Protein AF-A0A811U551-F1 (afdb_monomer_lite)

InterPro domains:
  IPR028426 Huntingtin family [PTHR10170] (1-343)

pLDDT: mean 78.74, std 21.01, range [24.38, 98.38]

Organism: Ceratitis capitata (NCBI:txid7213)

Sequence (348 aa):
MTFLLLINKVYDENMVDEQEQFQIRSTCLEAILELLITYKTFPIVGNKLSHFHHTTRWTRINCDSISLKKLHKVQLLVSEANIFYHPNLERELRAETGAHFNYAAFACRLRDTVIGTNQFRVNQYDLNFMWQQMEQYSTNSNNSANEAELASGGSGEGRATERRGTDASMVGGGGASRYSEDIATKNYRYFTAQSGVDFKSSTQLIFDVLMQIIEHNHILVLPNLVKFTEICESRDQIKWIKEKALKLQETIPMDDTISHQHLIYLLCKTQAMLIPTLGELQQLCQLIGNYLKSSHIFIRNATLSGLLCLLECCSKTNTTIGRLSDELALLRELIVGYINRHGIIDVR

Foldseek 3Di:
DVLVCLLPDDDDCVPAPPVRNLVSNLVSLVVLLVLLQLLQFPDARNDLVTFGFAAALDDADDCPDPVSVVVQVVLVVPDQDRPRWDQRCVQPVDPDPPPPPDPPVSVQSSPRTNGGHSDDDQNRYFLVLLLVLLVVVVVVVVVVVVVVVVVVDDDDDDDDDDDPDDDDDDDDDDDPDPPPPDPSSVSSVVSSVVNPDPSPVSLVVSLVVLVVCCVPDVLSRLVSVSSSLVSDSHLVSLVVLLVSLVVCVVVDDPVPLSSLLSSLLSNLSSCLNVPHDPVSLVVNLVVLLVQCPDPDVSSVVSSVSSLVSQLSSLVPGPDDPPDRDPSNVSSCCSVVVSCVVPPPPPPD

Radius of gyration: 23.35 Å; chains: 1; bounding box: 54×72×67 Å

Secondary structure (DSSP, 8-state):
-HHHHHHH----TTTS-HHHHHHHHHHHHHHHHHHHHHTTEESSTT-TTSEEE---SSPP----SHHHHHHHHHHTT-SS--SSS---TTT-S---TT-TT-HHHHHHHTT--SSEESS--TT-S-HHHHHHHHHHHHHHHHHHHHHHHHHH---------------------S--------HHHHHHHHHHHHT---HHHHHHHHHHHHHHHTTT-HHHHHHHHHHHHHH---HHHHHHHHHHHHHHHHHS-TT-HHHHHHHHHHHHHHHHHH---HHHHHHHHHHHHHHTT-S-HHHHHHHHHHHHHHHHHHHHH---TTS--HHHHHHHHHHHHHHHHHS-----

Structure (mmCIF, N/CA/C/O backbone):
data_AF-A0A811U551-F1
#
_entry.id   AF-A0A811U551-F1
#
loop_
_atom_site.group_PDB
_atom_site.id
_atom_site.type_symbol
_atom_site.label_atom_id
_atom_site.label_alt_id
_atom_site.label_comp_id
_atom_site.label_asym_id
_atom_site.label_entity_id
_atom_site.label_seq_id
_atom_site.pdbx_PDB_ins_code
_atom_site.Cartn_x
_atom_site.Cartn_y
_atom_site.Cartn_z
_atom_site.occupancy
_atom_site.B_iso_or_equiv
_atom_site.auth_seq_id
_atom_site.auth_comp_id
_atom_site.auth_asym_id
_atom_site.auth_atom_id
_atom_site.pdbx_PDB_model_num
ATOM 1 N N . MET A 1 1 ? -23.200 2.679 5.776 1.00 84.81 1 MET A N 1
ATOM 2 C CA . MET A 1 1 ? -24.065 3.163 6.879 1.00 84.81 1 MET A CA 1
ATOM 3 C C . MET A 1 1 ? -24.238 2.146 7.999 1.00 84.81 1 MET A C 1
ATOM 5 O O . MET A 1 1 ? -23.815 2.454 9.101 1.00 84.81 1 MET A O 1
ATOM 9 N N . THR A 1 2 ? -24.770 0.941 7.760 1.00 89.81 2 THR A N 1
ATOM 10 C CA . THR A 1 2 ? -25.004 -0.062 8.827 1.00 89.81 2 THR A CA 1
ATOM 11 C C . THR A 1 2 ? -23.768 -0.353 9.684 1.00 89.81 2 THR A C 1
ATOM 13 O O . THR A 1 2 ? -23.837 -0.268 10.904 1.00 89.81 2 THR A O 1
ATOM 16 N N . PHE A 1 3 ? -22.611 -0.600 9.060 1.00 91.56 3 PHE A N 1
ATOM 17 C CA . PHE A 1 3 ? -21.361 -0.831 9.795 1.00 91.56 3 PHE A CA 1
ATOM 18 C C . PHE A 1 3 ? -20.881 0.394 10.589 1.00 91.56 3 PHE A C 1
ATOM 20 O O . PHE A 1 3 ? -20.368 0.241 11.691 1.00 91.56 3 PHE A O 1
ATOM 27 N N . LEU A 1 4 ? -21.101 1.612 10.081 1.00 89.19 4 LEU A N 1
ATOM 28 C CA . LEU A 1 4 ? -20.738 2.845 10.792 1.00 89.19 4 LEU A CA 1
ATOM 29 C C . LEU A 1 4 ? -21.575 3.037 12.059 1.00 89.19 4 LEU A C 1
ATOM 31 O O . LEU A 1 4 ? -21.056 3.484 13.077 1.00 89.19 4 LEU A O 1
ATOM 35 N N . LEU A 1 5 ? -22.856 2.662 12.016 1.00 88.62 5 LEU A N 1
ATOM 36 C CA . LEU A 1 5 ? -23.717 2.682 13.198 1.00 88.62 5 LEU A CA 1
ATOM 37 C C . LEU A 1 5 ? -23.238 1.685 14.256 1.00 88.62 5 LEU A C 1
ATOM 39 O O . LEU A 1 5 ? -23.240 2.017 15.433 1.00 88.62 5 LEU A O 1
ATOM 43 N N . LEU A 1 6 ? -22.796 0.492 13.848 1.00 88.19 6 LEU A N 1
ATOM 44 C CA . LEU A 1 6 ? -22.278 -0.523 14.773 1.00 88.19 6 LEU A CA 1
ATOM 45 C C . LEU A 1 6 ? -20.952 -0.113 15.422 1.00 88.19 6 LEU A C 1
ATOM 47 O O . LEU A 1 6 ? -20.742 -0.397 16.599 1.00 88.19 6 LEU A O 1
ATOM 51 N N . ILE A 1 7 ? -20.080 0.579 14.685 1.00 87.75 7 ILE A N 1
ATOM 52 C CA . ILE A 1 7 ? -18.813 1.097 15.223 1.00 87.75 7 ILE A CA 1
ATOM 53 C C . ILE A 1 7 ? -19.068 2.174 16.284 1.00 87.75 7 ILE A C 1
ATOM 55 O O . ILE A 1 7 ? -18.439 2.153 17.342 1.00 87.75 7 ILE A O 1
ATOM 59 N N . ASN A 1 8 ? -20.013 3.077 16.004 1.00 84.88 8 ASN A N 1
ATOM 60 C CA . ASN A 1 8 ? -20.350 4.214 16.863 1.00 84.88 8 ASN A CA 1
ATOM 61 C C . ASN A 1 8 ? -21.393 3.894 17.943 1.00 84.88 8 ASN A C 1
ATOM 63 O O . ASN A 1 8 ? -21.758 4.773 18.724 1.00 84.88 8 ASN A O 1
ATOM 67 N N . LYS A 1 9 ? -21.907 2.661 17.990 1.00 84.94 9 LYS A N 1
ATOM 68 C CA . LYS A 1 9 ? -22.887 2.264 18.996 1.00 84.94 9 LYS A CA 1
ATOM 69 C C . LYS A 1 9 ? -22.234 2.283 20.378 1.00 84.94 9 LYS A C 1
ATOM 71 O O . LYS A 1 9 ? -21.177 1.690 20.586 1.00 84.94 9 LYS A O 1
ATOM 76 N N . VAL A 1 10 ? -22.901 2.940 21.323 1.00 80.12 10 VAL A N 1
ATOM 77 C CA . VAL A 1 10 ? -22.613 2.790 22.750 1.00 80.12 10 VAL A CA 1
ATOM 78 C C . VAL A 1 10 ? -23.264 1.483 23.192 1.00 80.12 10 VAL A C 1
ATOM 80 O O . VAL A 1 10 ? -24.484 1.329 23.090 1.00 80.12 10 VAL A O 1
ATOM 83 N N . TYR A 1 11 ? -22.443 0.511 23.576 1.00 79.50 11 TYR A N 1
ATOM 84 C CA . TYR A 1 11 ? -22.908 -0.784 24.058 1.00 79.50 11 TYR A CA 1
ATOM 85 C C . TYR A 1 11 ? -23.183 -0.699 25.561 1.00 79.50 11 TYR A C 1
ATOM 87 O O . TYR A 1 11 ? -22.470 -0.006 26.281 1.00 79.50 11 TYR A O 1
ATOM 95 N N . ASP A 1 12 ? -24.236 -1.378 26.018 1.00 77.75 12 ASP A N 1
ATOM 96 C CA . ASP A 1 12 ? -24.487 -1.560 27.448 1.00 77.75 12 ASP A CA 1
ATOM 97 C C . ASP A 1 12 ? -23.450 -2.552 27.987 1.00 77.75 12 ASP A C 1
ATOM 99 O O . ASP A 1 12 ? -23.370 -3.683 27.498 1.00 77.75 12 ASP A O 1
ATOM 103 N N . GLU A 1 13 ? -22.657 -2.125 28.971 1.00 72.06 13 GLU A N 1
ATOM 104 C CA . GLU A 1 13 ? -21.592 -2.925 29.592 1.00 72.06 13 GLU A CA 1
ATOM 105 C C . GLU A 1 13 ? -22.125 -4.228 30.208 1.00 72.06 13 GLU A C 1
ATOM 107 O O . GLU A 1 13 ? -21.393 -5.208 30.316 1.00 72.06 13 GLU A O 1
ATOM 112 N N . ASN A 1 14 ? -23.417 -4.282 30.553 1.00 72.19 14 ASN A N 1
ATOM 113 C CA . ASN A 1 14 ? -24.052 -5.493 31.077 1.00 72.19 14 ASN A CA 1
ATOM 114 C C . ASN A 1 14 ? -24.427 -6.508 29.984 1.00 72.19 14 ASN A C 1
ATOM 116 O O . ASN A 1 14 ? -24.815 -7.632 30.304 1.00 72.19 14 ASN A O 1
ATOM 120 N N . MET A 1 15 ? -24.370 -6.115 28.708 1.00 72.00 15 MET A N 1
ATOM 121 C CA . MET A 1 15 ? -24.757 -6.952 27.568 1.00 72.00 15 MET A CA 1
ATOM 122 C C . MET A 1 15 ? -23.585 -7.369 26.680 1.00 72.00 15 MET A C 1
ATOM 124 O O . MET A 1 15 ? -23.690 -8.411 26.041 1.00 72.00 15 MET A O 1
ATOM 128 N N . VAL A 1 16 ? -22.527 -6.557 26.587 1.00 79.31 16 VAL A N 1
ATOM 129 C CA . VAL A 1 16 ? -21.387 -6.793 25.686 1.00 79.31 16 VAL A CA 1
ATOM 130 C C . VAL A 1 16 ? -20.101 -6.358 26.380 1.00 79.31 16 VAL A C 1
ATOM 132 O O . VAL A 1 16 ? -19.952 -5.182 26.729 1.00 79.31 16 VAL A O 1
ATOM 135 N N . ASP A 1 17 ? -19.162 -7.287 26.543 1.00 86.50 17 ASP A N 1
ATOM 136 C CA . ASP A 1 17 ? -17.871 -7.000 27.168 1.00 86.50 17 ASP A CA 1
ATOM 137 C C . ASP A 1 17 ? -16.936 -6.189 26.242 1.00 86.50 17 ASP A C 1
ATOM 139 O O . ASP A 1 17 ? -17.186 -6.006 25.046 1.00 86.50 17 ASP A O 1
ATOM 143 N N . GLU A 1 18 ? -15.840 -5.652 26.787 1.00 84.31 18 GLU A N 1
ATOM 144 C CA . GLU A 1 18 ? -14.896 -4.838 26.002 1.00 84.31 18 GLU A CA 1
ATOM 145 C C . GLU A 1 18 ? -14.254 -5.620 24.842 1.00 84.31 18 GLU A C 1
ATOM 147 O O . GLU A 1 18 ? -13.952 -5.049 23.788 1.00 84.31 18 GLU A O 1
ATOM 152 N N . GLN A 1 19 ? -14.074 -6.933 25.006 1.00 88.38 19 GLN A N 1
ATOM 153 C CA . GLN A 1 19 ? -13.459 -7.800 24.006 1.00 88.38 19 GLN A CA 1
ATOM 154 C C . GLN A 1 19 ? -14.394 -8.030 22.812 1.00 88.38 19 GLN A C 1
ATOM 156 O O . GLN A 1 19 ? -13.965 -7.953 21.658 1.00 88.38 19 GLN A O 1
ATOM 161 N N . GLU A 1 20 ? -15.676 -8.268 23.062 1.00 88.81 20 GLU A N 1
ATOM 162 C CA . GLU A 1 20 ? -16.722 -8.353 22.053 1.00 88.81 20 GLU A CA 1
ATOM 163 C C . GLU A 1 20 ? -16.895 -7.009 21.346 1.00 88.81 20 GLU A C 1
ATOM 165 O O . GLU A 1 20 ? -16.957 -6.972 20.116 1.00 88.81 20 GLU A O 1
ATOM 170 N N . GLN A 1 21 ? -16.873 -5.887 22.075 1.00 88.19 21 GLN A N 1
ATOM 171 C CA . GLN A 1 21 ? -16.898 -4.556 21.456 1.00 88.19 21 GLN A CA 1
ATOM 172 C C . GLN A 1 21 ? -15.710 -4.346 20.507 1.00 88.19 21 GLN A C 1
ATOM 174 O O . GLN A 1 21 ? -15.884 -3.828 19.397 1.00 88.19 21 GLN A O 1
ATOM 179 N N . PHE A 1 22 ? -14.506 -4.769 20.907 1.00 89.75 22 PHE A N 1
ATOM 180 C CA . PHE A 1 22 ? -13.324 -4.728 20.048 1.00 89.75 22 PHE A CA 1
ATOM 181 C C . PHE A 1 22 ? -13.508 -5.587 18.790 1.00 89.75 22 PHE A C 1
ATOM 183 O O . PHE A 1 22 ? -13.250 -5.114 17.681 1.00 89.75 22 PHE A O 1
ATOM 190 N N . GLN A 1 23 ? -14.001 -6.820 18.934 1.00 91.25 23 GLN A N 1
ATOM 191 C CA . GLN A 1 23 ? -14.241 -7.721 17.803 1.00 91.25 23 GLN A CA 1
ATOM 192 C C . GLN A 1 23 ? -15.293 -7.168 16.840 1.00 91.25 23 GLN A C 1
ATOM 194 O O . GLN A 1 23 ? -15.054 -7.143 15.633 1.00 91.25 23 GLN A O 1
ATOM 199 N N . ILE A 1 24 ? -16.410 -6.645 17.355 1.00 91.31 24 ILE A N 1
ATOM 200 C CA . ILE A 1 24 ? -17.460 -6.031 16.535 1.00 91.31 24 ILE A CA 1
ATOM 201 C C . ILE A 1 24 ? -16.884 -4.867 15.728 1.00 91.31 24 ILE A C 1
ATOM 203 O O . ILE A 1 24 ? -17.090 -4.798 14.513 1.00 91.31 24 ILE A O 1
ATOM 207 N N . ARG A 1 25 ? -16.129 -3.967 16.373 1.00 91.94 25 ARG A N 1
ATOM 208 C CA . ARG A 1 25 ? -15.489 -2.835 15.687 1.00 91.94 25 ARG A CA 1
ATOM 209 C C . ARG A 1 25 ? -14.476 -3.304 14.644 1.00 91.94 25 ARG A C 1
ATOM 211 O O . ARG A 1 25 ? -14.467 -2.757 13.543 1.00 91.94 25 ARG A O 1
ATOM 218 N N . SER A 1 26 ? -13.683 -4.328 14.953 1.00 92.69 26 SER A N 1
ATOM 219 C CA . SER A 1 26 ? -12.694 -4.915 14.040 1.00 92.69 26 SER A CA 1
ATOM 220 C C . SER A 1 26 ? -13.345 -5.479 12.783 1.00 92.69 26 SER A C 1
ATOM 222 O O . SER A 1 26 ? -13.016 -5.059 11.672 1.00 92.69 26 SER A O 1
ATOM 224 N N . THR A 1 27 ? -14.358 -6.332 12.945 1.00 94.25 27 THR A N 1
ATOM 225 C CA . THR A 1 27 ? -15.100 -6.911 11.820 1.00 94.25 27 THR A CA 1
ATOM 226 C C . THR A 1 27 ? -15.828 -5.842 11.006 1.00 94.25 27 THR A C 1
ATOM 228 O O . THR A 1 27 ? -15.847 -5.914 9.779 1.00 94.25 27 THR A O 1
ATOM 231 N N . CYS A 1 28 ? -16.407 -4.826 11.654 1.00 94.75 28 CYS A N 1
ATOM 232 C CA . CYS A 1 28 ? -17.086 -3.741 10.945 1.00 94.75 28 CYS A CA 1
ATOM 233 C C . CYS A 1 28 ? -16.115 -2.894 10.118 1.00 94.75 28 CYS A C 1
ATOM 235 O O . CYS A 1 28 ? -16.425 -2.574 8.971 1.00 94.75 28 CYS A O 1
ATOM 237 N N . LEU A 1 29 ? -14.954 -2.531 10.672 1.00 94.12 29 LEU A N 1
ATOM 238 C CA . LEU A 1 29 ? -13.941 -1.772 9.940 1.00 94.12 29 LEU A CA 1
ATOM 239 C C . LEU A 1 29 ? -13.396 -2.575 8.763 1.00 94.12 29 LEU A C 1
ATOM 241 O O . LEU A 1 29 ? -13.341 -2.051 7.653 1.00 94.12 29 LEU A O 1
ATOM 245 N N . GLU A 1 30 ? -13.085 -3.854 8.972 1.00 93.62 30 GLU A N 1
ATOM 246 C CA . GLU A 1 30 ? -12.640 -4.719 7.885 1.00 93.62 30 GLU A CA 1
ATOM 247 C C . GLU A 1 30 ? -13.701 -4.817 6.780 1.00 93.62 30 GLU A C 1
ATOM 249 O O . GLU A 1 30 ? -13.386 -4.607 5.611 1.00 93.62 30 GLU A O 1
ATOM 254 N N . ALA A 1 31 ? -14.972 -5.034 7.132 1.00 94.75 31 ALA A N 1
ATOM 255 C CA . ALA A 1 31 ? -16.061 -5.116 6.160 1.00 94.75 31 ALA A CA 1
ATOM 256 C C . ALA A 1 31 ? -16.265 -3.810 5.372 1.00 94.75 31 ALA A C 1
ATOM 258 O O . ALA A 1 31 ? -16.545 -3.847 4.173 1.00 94.75 31 ALA A O 1
ATOM 259 N N . ILE A 1 32 ? -16.115 -2.652 6.023 1.00 94.56 32 ILE A N 1
ATOM 260 C CA . ILE A 1 32 ? -16.163 -1.344 5.358 1.00 94.56 32 ILE A CA 1
ATOM 261 C C . ILE A 1 32 ? -15.017 -1.208 4.354 1.00 94.56 32 ILE A C 1
ATOM 263 O O . ILE A 1 32 ? -15.248 -0.778 3.222 1.00 94.56 32 ILE A O 1
ATOM 267 N N . LEU A 1 33 ? -13.793 -1.559 4.755 1.00 94.06 33 LEU A N 1
ATOM 268 C CA . LEU A 1 33 ? -12.628 -1.449 3.882 1.00 94.06 33 LEU A CA 1
ATOM 269 C C . LEU A 1 33 ? -12.729 -2.413 2.701 1.00 94.06 33 LEU A C 1
ATOM 271 O O . LEU A 1 33 ? -12.482 -1.998 1.573 1.00 94.06 33 LEU A O 1
ATOM 275 N N . GLU A 1 34 ? -13.160 -3.654 2.922 1.00 92.06 34 GLU A N 1
ATOM 276 C CA . GLU A 1 34 ? -13.409 -4.615 1.842 1.00 92.06 34 GLU A CA 1
ATOM 277 C C . GLU A 1 34 ? -14.481 -4.106 0.870 1.00 92.06 34 GLU A C 1
ATOM 279 O O . GLU A 1 34 ? -14.309 -4.196 -0.347 1.00 92.06 34 GLU A O 1
ATOM 284 N N . LEU A 1 35 ? -15.555 -3.487 1.375 1.00 92.38 35 LEU A N 1
ATOM 285 C CA . LEU A 1 35 ? -16.571 -2.867 0.525 1.00 92.38 35 LEU A CA 1
ATOM 286 C C . LEU A 1 35 ? -15.979 -1.740 -0.334 1.00 92.38 35 LEU A C 1
ATOM 288 O O . LEU A 1 35 ? -16.226 -1.706 -1.538 1.00 92.38 35 LEU A O 1
ATOM 292 N N . LEU A 1 36 ? -15.162 -0.853 0.241 1.00 92.56 36 LEU A N 1
ATOM 293 C CA . LEU A 1 36 ? -14.481 0.192 -0.531 1.00 92.56 36 LEU A CA 1
ATOM 294 C C . LEU A 1 36 ? -13.505 -0.390 -1.557 1.00 92.56 36 LEU A C 1
ATOM 296 O O . LEU A 1 36 ? -13.434 0.095 -2.681 1.00 92.56 36 LEU A O 1
ATOM 300 N N . ILE A 1 37 ? -12.774 -1.442 -1.204 1.00 92.06 37 ILE A N 1
ATOM 301 C CA . ILE A 1 37 ? -11.838 -2.120 -2.103 1.00 92.06 37 ILE A CA 1
ATOM 302 C C . ILE A 1 37 ? -12.571 -2.768 -3.280 1.00 92.06 37 ILE A C 1
ATOM 304 O O . ILE A 1 37 ? -12.042 -2.770 -4.392 1.00 92.06 37 ILE A O 1
ATOM 308 N N . THR A 1 38 ? -13.809 -3.242 -3.099 1.00 90.06 38 THR A N 1
ATOM 309 C CA . THR A 1 38 ? -14.608 -3.772 -4.219 1.00 90.06 38 THR A CA 1
ATOM 310 C C . THR A 1 38 ? -14.898 -2.727 -5.302 1.00 90.06 38 THR A C 1
ATOM 312 O O . THR A 1 38 ? -15.141 -3.095 -6.449 1.00 90.06 38 THR A O 1
ATOM 315 N N . TYR A 1 39 ? -14.762 -1.429 -5.000 1.00 89.00 39 TYR A N 1
ATOM 316 C CA . TYR A 1 39 ? -14.776 -0.370 -6.014 1.00 89.00 39 TYR A CA 1
ATOM 317 C C . TYR A 1 39 ? -13.665 -0.536 -7.066 1.00 89.00 39 TYR A C 1
ATOM 319 O O . TYR A 1 39 ? -13.785 -0.096 -8.207 1.00 89.00 39 TYR A O 1
ATOM 327 N N . LYS A 1 40 ? -12.562 -1.185 -6.686 1.00 88.12 40 LYS A N 1
ATOM 328 C CA . LYS A 1 40 ? -11.395 -1.415 -7.536 1.00 88.12 40 LYS A CA 1
ATOM 329 C C . LYS A 1 40 ? -11.502 -2.695 -8.385 1.00 88.12 40 LYS A C 1
ATOM 331 O O . LYS A 1 40 ? -10.518 -3.072 -9.022 1.00 88.12 40 LYS A O 1
ATOM 336 N N . THR A 1 41 ? -12.652 -3.376 -8.417 1.00 87.81 41 THR A N 1
ATOM 337 C CA . THR A 1 41 ? -12.866 -4.527 -9.314 1.00 87.81 41 THR A CA 1
ATOM 338 C C . THR A 1 41 ? -13.218 -4.096 -10.736 1.00 87.81 41 THR A C 1
ATOM 340 O O . THR A 1 41 ? -13.933 -3.120 -10.952 1.00 87.81 41 THR A O 1
ATOM 343 N N . PHE A 1 42 ? -12.766 -4.876 -11.712 1.00 76.88 42 PHE A N 1
ATOM 344 C CA . PHE A 1 42 ? -12.921 -4.638 -13.140 1.00 76.88 42 PHE A CA 1
ATOM 345 C C . PHE A 1 42 ? -13.386 -5.912 -13.874 1.00 76.88 42 PHE A C 1
ATOM 347 O O . PHE A 1 42 ? -12.935 -7.013 -13.539 1.00 76.88 42 PHE A O 1
ATOM 354 N N . PRO A 1 43 ? -14.221 -5.803 -14.928 1.00 76.62 43 PRO A N 1
ATOM 355 C CA . PRO A 1 43 ? -14.796 -4.572 -15.493 1.00 76.62 43 PRO A CA 1
ATOM 356 C C . PRO A 1 43 ? -16.071 -4.106 -14.783 1.00 76.62 43 PRO A C 1
ATOM 358 O O . PRO A 1 43 ? -16.485 -2.967 -14.959 1.00 76.62 43 PRO A O 1
ATOM 361 N N . ILE A 1 44 ? -16.705 -4.973 -13.991 1.00 83.69 44 ILE A N 1
ATOM 362 C CA . ILE A 1 44 ? -17.940 -4.649 -13.280 1.00 83.69 44 ILE A CA 1
ATOM 363 C C . ILE A 1 44 ? -17.580 -4.387 -11.820 1.00 83.69 44 ILE A C 1
ATOM 365 O O . ILE A 1 44 ? -17.139 -5.287 -11.103 1.00 83.69 44 ILE A O 1
ATOM 369 N N . VAL A 1 45 ? -17.764 -3.144 -11.387 1.00 85.19 45 VAL A N 1
ATOM 370 C CA . VAL A 1 45 ? -17.503 -2.724 -10.008 1.00 85.19 45 VAL A CA 1
ATOM 371 C C . VAL A 1 45 ? -18.393 -3.507 -9.033 1.00 85.19 45 VAL A C 1
ATOM 373 O O . VAL A 1 45 ? -19.593 -3.649 -9.259 1.00 85.19 45 VAL A O 1
ATOM 376 N N . GLY A 1 46 ? -17.807 -4.044 -7.960 1.00 82.69 46 GLY A N 1
ATOM 377 C CA . GLY A 1 46 ? -18.513 -4.816 -6.934 1.00 82.69 46 GLY A CA 1
ATOM 378 C C . GLY A 1 46 ? -18.820 -6.276 -7.294 1.00 82.69 46 GLY A C 1
ATOM 379 O O . GLY A 1 46 ? -19.346 -7.012 -6.458 1.00 82.69 46 GLY A O 1
ATOM 380 N N . ASN A 1 47 ? -18.499 -6.736 -8.508 1.00 84.56 47 ASN A N 1
ATOM 381 C CA . ASN A 1 47 ? -18.771 -8.115 -8.909 1.00 84.56 47 ASN A CA 1
ATOM 382 C C . ASN A 1 47 ? -17.685 -9.072 -8.389 1.00 84.56 47 ASN A C 1
ATOM 384 O O . ASN A 1 47 ? -16.507 -8.920 -8.694 1.00 84.56 47 ASN A O 1
ATOM 388 N N . LYS A 1 48 ? -18.081 -10.127 -7.667 1.00 77.06 48 LYS A N 1
ATOM 389 C CA . LYS A 1 48 ? -17.156 -11.157 -7.152 1.00 77.06 48 LYS A CA 1
ATOM 390 C C . LYS A 1 48 ? -16.478 -11.989 -8.244 1.00 77.06 48 LYS A C 1
ATOM 392 O O . LYS A 1 48 ? -15.462 -12.618 -7.979 1.00 77.06 48 LYS A O 1
ATOM 397 N N . LEU A 1 49 ? -17.059 -12.032 -9.443 1.00 80.12 49 LEU A N 1
ATOM 398 C CA . LEU A 1 49 ? -16.470 -12.703 -10.606 1.00 80.12 49 LEU A CA 1
ATOM 399 C C . LEU A 1 49 ? -15.473 -11.806 -11.355 1.00 80.12 49 LEU A C 1
ATOM 401 O O . LEU A 1 49 ? -14.804 -12.273 -12.273 1.00 80.12 49 LEU A O 1
ATOM 405 N N . SER A 1 50 ? -15.399 -10.522 -10.996 1.00 82.00 50 SER A N 1
ATOM 406 C CA . SER A 1 50 ? -14.442 -9.570 -11.548 1.00 82.00 50 SER A CA 1
ATOM 407 C C . SER A 1 50 ? -13.101 -9.644 -10.815 1.00 82.00 50 SER A C 1
ATOM 409 O O . SER A 1 50 ? -13.025 -10.041 -9.654 1.00 82.00 50 SER A O 1
ATOM 411 N N . HIS A 1 51 ? -12.029 -9.251 -11.502 1.00 82.88 51 HIS A N 1
ATOM 412 C CA . HIS A 1 51 ? -10.691 -9.181 -10.914 1.00 82.88 51 HIS A CA 1
ATOM 413 C C . HIS A 1 51 ? -10.443 -7.790 -10.335 1.00 82.88 51 HIS A C 1
ATOM 415 O O . HIS A 1 51 ? -10.984 -6.803 -10.830 1.00 82.88 51 HIS A O 1
ATOM 421 N N . PHE A 1 52 ? -9.592 -7.678 -9.320 1.00 85.94 52 PHE A N 1
ATOM 422 C CA . PHE A 1 52 ? -9.089 -6.381 -8.876 1.00 85.94 52 PHE A CA 1
ATOM 423 C C . PHE A 1 52 ? -8.152 -5.804 -9.927 1.00 85.94 52 PHE A C 1
ATOM 425 O O . PHE A 1 52 ? -7.238 -6.492 -10.382 1.00 85.94 52 PHE A O 1
ATOM 432 N N . HIS A 1 53 ? -8.365 -4.542 -10.287 1.00 85.50 53 HIS A N 1
ATOM 433 C CA . HIS A 1 53 ? -7.467 -3.818 -11.174 1.00 85.50 53 HIS A CA 1
ATOM 434 C C . HIS A 1 53 ? -6.061 -3.773 -10.568 1.00 85.50 53 HIS A C 1
ATOM 436 O O . HIS A 1 53 ? -5.903 -3.542 -9.368 1.00 85.50 53 HIS A O 1
ATOM 442 N N . HIS A 1 54 ? -5.043 -4.009 -11.385 1.00 84.25 54 HIS A N 1
ATOM 443 C CA . HIS A 1 54 ? -3.646 -3.999 -10.972 1.00 84.25 54 HIS A CA 1
ATOM 444 C C . HIS A 1 54 ? -2.824 -3.248 -12.016 1.00 84.25 54 HIS A C 1
ATOM 446 O O . HIS A 1 54 ? -3.015 -3.462 -13.212 1.00 84.25 54 HIS A O 1
ATOM 452 N N . THR A 1 55 ? -1.899 -2.399 -11.567 1.00 81.88 55 THR A N 1
ATOM 453 C CA . THR A 1 55 ? -0.872 -1.821 -12.440 1.00 81.88 55 THR A CA 1
ATOM 454 C C . THR A 1 55 ? 0.499 -2.306 -12.005 1.00 81.88 55 THR A C 1
ATOM 456 O O . THR A 1 55 ? 0.868 -2.231 -10.834 1.00 81.88 55 THR A O 1
ATOM 459 N N . THR A 1 56 ? 1.244 -2.833 -12.970 1.00 79.38 56 THR A N 1
ATOM 460 C CA . THR A 1 56 ? 2.576 -3.395 -12.753 1.00 79.38 56 THR A CA 1
ATOM 461 C C . THR A 1 56 ? 3.631 -2.292 -12.693 1.00 79.38 56 THR A C 1
ATOM 463 O O . THR A 1 56 ? 3.565 -1.330 -13.459 1.00 79.38 56 THR A O 1
ATOM 466 N N . ARG A 1 57 ? 4.645 -2.434 -11.825 1.00 79.50 57 ARG A N 1
ATOM 467 C CA . ARG A 1 57 ? 5.814 -1.529 -11.817 1.00 79.50 57 ARG A CA 1
ATOM 468 C C . ARG A 1 57 ? 6.761 -1.795 -12.982 1.00 79.50 57 ARG A C 1
ATOM 470 O O . ARG A 1 57 ? 7.620 -0.965 -13.280 1.00 79.50 57 ARG A O 1
ATOM 477 N N . TRP A 1 58 ? 6.628 -2.954 -13.627 1.00 74.81 58 TRP A N 1
ATOM 478 C CA . TRP A 1 58 ? 7.461 -3.347 -14.753 1.00 74.81 58 TRP A CA 1
ATOM 479 C C . TRP A 1 58 ? 7.122 -2.518 -15.986 1.00 74.81 58 TRP A C 1
ATOM 481 O O . TRP A 1 58 ? 5.968 -2.412 -16.401 1.00 74.81 58 TRP A O 1
ATOM 491 N N . THR A 1 59 ? 8.151 -1.972 -16.625 1.00 72.31 59 THR A N 1
ATOM 492 C CA . THR A 1 59 ? 7.986 -1.323 -17.919 1.00 72.31 59 THR A CA 1
ATOM 493 C C . THR A 1 59 ? 7.725 -2.379 -18.985 1.00 72.31 59 THR A C 1
ATOM 495 O O . THR A 1 59 ? 8.452 -3.365 -19.124 1.00 72.31 59 THR A O 1
ATOM 498 N N . ARG A 1 60 ? 6.652 -2.185 -19.755 1.00 69.69 60 ARG A N 1
ATOM 499 C CA . ARG A 1 60 ? 6.300 -3.098 -20.840 1.00 69.69 60 ARG A CA 1
ATOM 500 C C . ARG A 1 60 ? 7.418 -3.120 -21.883 1.00 69.69 60 ARG A C 1
ATOM 502 O O . ARG A 1 60 ? 7.847 -2.075 -22.368 1.00 69.69 60 ARG A O 1
ATOM 509 N N . ILE A 1 61 ? 7.854 -4.320 -22.264 1.00 75.00 61 ILE A N 1
ATOM 510 C CA . ILE A 1 61 ? 8.830 -4.495 -23.342 1.00 75.00 61 ILE A CA 1
ATOM 511 C C . ILE A 1 61 ? 8.140 -4.170 -24.672 1.00 75.00 61 ILE A C 1
ATOM 513 O O . ILE A 1 61 ? 7.292 -4.931 -25.150 1.00 75.00 61 ILE A O 1
ATOM 517 N N . ASN A 1 62 ? 8.510 -3.045 -25.283 1.00 74.88 62 ASN A N 1
ATOM 518 C CA . ASN A 1 62 ? 7.997 -2.668 -26.595 1.00 74.88 62 ASN A CA 1
ATOM 519 C C . ASN A 1 62 ? 8.608 -3.565 -27.679 1.00 74.88 62 ASN A C 1
ATOM 521 O O . ASN A 1 62 ? 9.826 -3.658 -27.842 1.00 74.88 62 ASN A O 1
ATOM 525 N N . CYS A 1 63 ? 7.750 -4.247 -28.440 1.00 77.88 63 CYS A N 1
ATOM 526 C CA . CYS A 1 63 ? 8.153 -5.132 -29.534 1.00 77.88 63 CYS A CA 1
ATOM 527 C C . CYS A 1 63 ? 8.444 -4.340 -30.817 1.00 77.88 63 CYS A C 1
ATOM 529 O O . CYS A 1 63 ? 7.862 -4.613 -31.868 1.00 77.88 63 CYS A O 1
ATOM 531 N N . ASP A 1 64 ? 9.325 -3.346 -30.741 1.00 84.50 64 ASP A N 1
ATOM 532 C CA . ASP A 1 64 ? 9.562 -2.425 -31.858 1.00 84.50 64 ASP A CA 1
ATOM 533 C C . ASP A 1 64 ? 10.458 -3.056 -32.934 1.00 84.50 64 ASP A C 1
ATOM 535 O O . ASP A 1 64 ? 10.266 -2.833 -34.133 1.00 84.50 64 ASP A O 1
ATOM 539 N N . SER A 1 65 ? 11.381 -3.934 -32.529 1.00 90.19 65 SER A N 1
ATOM 540 C CA . SER A 1 65 ? 12.295 -4.624 -33.442 1.00 90.19 65 SER A CA 1
ATOM 541 C C . SER A 1 65 ? 11.696 -5.904 -34.036 1.00 90.19 65 SER A C 1
ATOM 543 O O . SER A 1 65 ? 10.909 -6.616 -33.409 1.00 90.19 65 SER A O 1
ATOM 545 N N . ILE A 1 66 ? 12.116 -6.251 -35.258 1.00 87.88 66 ILE A N 1
ATOM 546 C CA . ILE A 1 66 ? 11.691 -7.486 -35.942 1.00 87.88 66 ILE A CA 1
ATOM 547 C C . ILE A 1 66 ? 12.060 -8.726 -35.112 1.00 87.88 66 ILE A C 1
ATOM 549 O O . ILE A 1 66 ? 11.271 -9.667 -35.028 1.00 87.88 66 ILE A O 1
ATOM 553 N N . SER A 1 67 ? 13.232 -8.721 -34.475 1.00 89.44 67 SER A N 1
ATOM 554 C CA . SER A 1 67 ? 13.689 -9.814 -33.612 1.00 89.44 67 SER A CA 1
ATOM 555 C C . SER A 1 67 ? 12.789 -9.986 -32.388 1.00 89.44 67 SER A C 1
ATOM 557 O O . SER A 1 67 ? 12.394 -11.111 -32.091 1.00 89.44 67 SER A O 1
ATOM 559 N N . LEU A 1 68 ? 12.381 -8.889 -31.735 1.00 86.38 68 LEU A N 1
ATOM 560 C CA . LEU A 1 68 ? 11.442 -8.942 -30.610 1.00 86.38 68 LEU A CA 1
ATOM 561 C C . LEU A 1 68 ? 10.052 -9.402 -31.051 1.00 86.38 68 LEU A C 1
ATOM 563 O O . LEU A 1 68 ? 9.445 -10.214 -30.366 1.00 86.38 68 LEU A O 1
ATOM 567 N N . LYS A 1 69 ? 9.573 -8.982 -32.229 1.00 87.56 69 LYS A N 1
ATOM 568 C CA . LYS A 1 69 ? 8.305 -9.482 -32.794 1.00 87.56 69 LYS A CA 1
ATOM 569 C C . LYS A 1 69 ? 8.347 -10.987 -33.073 1.00 87.56 69 LYS A C 1
ATOM 571 O O . LYS A 1 69 ? 7.357 -11.679 -32.853 1.00 87.56 69 LYS A O 1
ATOM 576 N N . LYS A 1 70 ? 9.478 -11.513 -33.559 1.00 88.69 70 LYS A N 1
ATOM 577 C CA . LYS A 1 70 ? 9.670 -12.962 -33.746 1.00 88.69 70 LYS A CA 1
ATOM 578 C C . LYS A 1 70 ? 9.705 -13.693 -32.405 1.00 88.69 70 LYS A C 1
ATOM 580 O O . LYS A 1 70 ? 9.022 -14.700 -32.264 1.00 88.69 70 LYS A O 1
ATOM 585 N N . LEU A 1 71 ? 10.440 -13.165 -31.425 1.00 85.81 71 LEU A N 1
ATOM 586 C CA . LEU A 1 71 ? 10.497 -13.728 -30.076 1.00 85.81 71 LEU A CA 1
ATOM 587 C C . LEU A 1 71 ? 9.117 -13.736 -29.411 1.00 85.81 71 LEU A C 1
ATOM 589 O O . LEU A 1 71 ? 8.733 -14.743 -28.832 1.00 85.81 71 LEU A O 1
ATOM 593 N N . HIS A 1 72 ? 8.348 -12.657 -29.555 1.00 85.50 72 HIS A N 1
ATOM 594 C CA . HIS A 1 72 ? 6.973 -12.558 -29.068 1.00 85.50 72 HIS A CA 1
ATOM 595 C C . HIS A 1 72 ? 6.084 -13.650 -29.665 1.00 85.50 72 HIS A C 1
ATOM 597 O O . HIS A 1 72 ? 5.430 -14.371 -28.919 1.00 85.50 72 HIS A O 1
ATOM 603 N N . LYS A 1 73 ? 6.141 -13.863 -30.987 1.00 85.00 73 LYS A N 1
ATOM 604 C CA . LYS A 1 73 ? 5.420 -14.967 -31.644 1.00 85.00 73 LYS A CA 1
ATOM 605 C C . LYS A 1 73 ? 5.827 -16.341 -31.118 1.00 85.00 73 LYS A C 1
ATOM 607 O O . LYS A 1 73 ? 4.959 -17.182 -30.936 1.00 85.00 73 LYS A O 1
ATOM 612 N N . VAL A 1 74 ? 7.118 -16.569 -30.876 1.00 83.62 74 VAL A N 1
ATOM 613 C CA . VAL A 1 74 ? 7.606 -17.833 -30.302 1.00 83.62 74 VAL A CA 1
ATOM 614 C C . VAL A 1 74 ? 7.112 -18.002 -28.865 1.00 83.62 74 VAL A C 1
ATOM 616 O O . VAL A 1 74 ? 6.630 -19.069 -28.512 1.00 83.62 74 VAL A O 1
ATOM 619 N N . GLN A 1 75 ? 7.160 -16.952 -28.046 1.00 77.88 75 GLN A N 1
ATOM 620 C CA . GLN A 1 75 ? 6.693 -17.012 -26.661 1.00 77.88 75 GLN A CA 1
ATOM 621 C C . GLN A 1 75 ? 5.177 -17.135 -26.523 1.00 77.88 75 GLN A C 1
ATOM 623 O O . GLN A 1 75 ? 4.711 -17.653 -25.517 1.00 77.88 75 GLN A O 1
ATOM 628 N N . LEU A 1 76 ? 4.391 -16.713 -27.515 1.00 77.69 76 LEU A N 1
ATOM 629 C CA . LEU A 1 76 ? 2.957 -17.016 -27.555 1.00 77.69 76 LEU A CA 1
ATOM 630 C C . LEU A 1 76 ? 2.674 -18.521 -27.698 1.00 77.69 76 LEU A C 1
ATOM 632 O O . LEU A 1 76 ? 1.579 -18.960 -27.364 1.00 77.69 76 LEU A O 1
ATOM 636 N N . LEU A 1 77 ? 3.644 -19.306 -28.179 1.00 79.56 77 LEU A N 1
ATOM 637 C CA . LEU A 1 77 ? 3.544 -20.766 -28.266 1.00 79.56 77 LEU A CA 1
ATOM 638 C C . LEU A 1 77 ? 3.981 -21.467 -26.968 1.00 79.56 77 LEU A C 1
ATOM 640 O O . LEU A 1 77 ? 3.779 -22.671 -26.841 1.00 79.56 77 LEU A O 1
ATOM 644 N N . VAL A 1 78 ? 4.580 -20.739 -26.016 1.00 67.69 78 VAL A N 1
ATOM 645 C CA . VAL A 1 78 ? 5.058 -21.269 -24.731 1.00 67.69 78 VAL A CA 1
ATOM 646 C C . VAL A 1 78 ? 4.111 -20.804 -23.626 1.00 67.69 78 VAL A C 1
ATOM 648 O O . VAL A 1 78 ? 4.018 -19.616 -23.333 1.00 67.69 78 VAL A O 1
ATOM 651 N N . SER A 1 79 ? 3.398 -21.742 -23.006 1.00 54.41 79 SER A N 1
ATOM 652 C CA . SER A 1 79 ? 2.276 -21.462 -22.098 1.00 54.41 79 SER A CA 1
ATOM 653 C C . SER A 1 79 ? 2.662 -20.929 -20.713 1.00 54.41 79 SER A C 1
ATOM 655 O O . SER A 1 79 ? 1.813 -20.342 -20.051 1.00 54.41 79 SER A O 1
ATOM 657 N N . GLU A 1 80 ? 3.904 -21.116 -20.261 1.00 55.19 80 GLU A N 1
ATOM 658 C CA . GLU A 1 80 ? 4.246 -20.966 -18.833 1.00 55.19 80 GLU A CA 1
ATOM 659 C C . GLU A 1 80 ? 5.201 -19.804 -18.508 1.00 55.19 80 GLU A C 1
ATOM 661 O O . GLU A 1 80 ? 5.268 -19.372 -17.363 1.00 55.19 80 GLU A O 1
ATOM 666 N N . ALA A 1 81 ? 5.928 -19.257 -19.489 1.00 55.66 81 ALA A N 1
ATOM 667 C CA . ALA A 1 81 ? 6.967 -18.251 -19.240 1.00 55.66 81 ALA A CA 1
ATOM 668 C C . ALA A 1 81 ? 7.034 -17.208 -20.364 1.00 55.66 81 ALA A C 1
ATOM 670 O O . ALA A 1 81 ? 7.980 -17.161 -21.154 1.00 55.66 81 ALA A O 1
ATOM 671 N N . ASN A 1 82 ? 6.003 -16.370 -20.459 1.00 63.62 82 ASN A N 1
ATOM 672 C CA . ASN A 1 82 ? 5.971 -15.294 -21.442 1.00 63.62 82 ASN A CA 1
ATOM 673 C C . ASN A 1 82 ? 6.561 -14.002 -20.854 1.00 63.62 82 ASN A C 1
ATOM 675 O O . ASN A 1 82 ? 5.959 -13.402 -19.969 1.00 63.62 82 ASN A O 1
ATOM 679 N N . ILE A 1 83 ? 7.710 -13.552 -21.372 1.00 64.75 83 ILE A N 1
ATOM 680 C CA . ILE A 1 83 ? 8.409 -12.342 -20.902 1.00 64.75 83 ILE A CA 1
ATOM 681 C C . ILE A 1 83 ? 7.643 -11.054 -21.228 1.00 64.75 83 ILE A C 1
ATOM 683 O O . ILE A 1 83 ? 7.832 -10.027 -20.583 1.00 64.75 83 ILE A O 1
ATOM 687 N N . PHE A 1 84 ? 6.760 -11.104 -22.232 1.00 66.38 84 PHE A N 1
ATOM 688 C CA . PHE A 1 84 ? 5.948 -9.967 -22.674 1.00 66.38 84 PHE A CA 1
ATOM 689 C C . PHE A 1 84 ? 4.605 -9.868 -21.949 1.00 66.38 84 PHE A C 1
ATOM 691 O O . PHE A 1 84 ? 4.005 -8.793 -21.924 1.00 66.38 84 PHE A O 1
ATOM 698 N N . TYR A 1 85 ? 4.137 -10.978 -21.381 1.00 62.88 85 TYR A N 1
ATOM 699 C CA . TYR A 1 85 ? 2.894 -11.076 -20.620 1.00 62.88 85 TYR A CA 1
ATOM 700 C C . TYR A 1 85 ? 3.142 -11.730 -19.268 1.00 62.88 85 TYR A C 1
ATOM 702 O O . TYR A 1 85 ? 2.341 -12.559 -18.839 1.00 62.88 85 TYR A O 1
ATOM 710 N N . HIS A 1 86 ? 4.269 -11.399 -18.632 1.00 56.59 86 HIS A N 1
ATOM 711 C CA . HIS A 1 86 ? 4.615 -11.986 -17.348 1.00 56.59 86 HIS A CA 1
ATOM 712 C C . HIS A 1 86 ? 3.411 -11.885 -16.403 1.00 56.59 86 H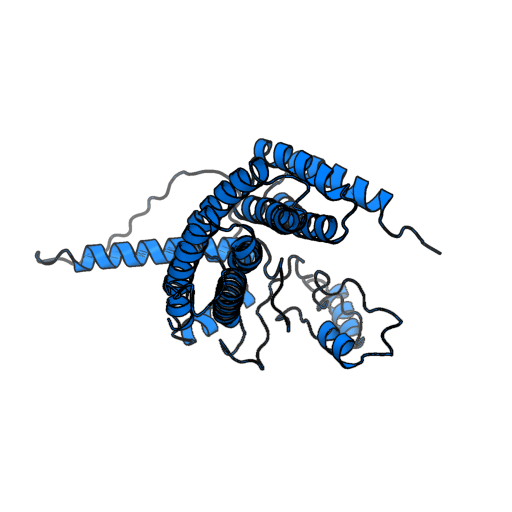IS A C 1
ATOM 714 O O . HIS A 1 86 ? 2.855 -10.787 -16.266 1.00 56.59 86 HIS A O 1
ATOM 720 N N . PRO A 1 87 ? 2.995 -12.991 -15.755 1.00 53.53 87 PRO A N 1
ATOM 721 C CA . PRO A 1 87 ? 2.115 -12.873 -14.605 1.00 53.53 87 PRO A CA 1
ATOM 722 C C . PRO A 1 87 ? 2.798 -11.942 -13.609 1.00 53.53 87 PRO A C 1
ATOM 724 O O . PRO A 1 87 ? 4.023 -11.798 -13.634 1.00 53.53 87 PRO A O 1
ATOM 727 N N . ASN A 1 88 ? 2.017 -11.230 -12.805 1.00 57.34 88 ASN A N 1
ATOM 728 C CA . ASN A 1 88 ? 2.563 -10.190 -11.947 1.00 57.34 88 ASN A CA 1
ATOM 729 C C . ASN A 1 88 ? 3.642 -10.773 -11.004 1.00 57.34 88 ASN A C 1
ATOM 731 O O . ASN A 1 88 ? 3.323 -11.299 -9.939 1.00 57.34 88 ASN A O 1
ATOM 735 N N . LEU A 1 89 ? 4.922 -10.674 -11.392 1.00 50.88 89 LEU A N 1
ATOM 736 C CA . LEU A 1 89 ? 6.072 -11.262 -10.689 1.00 50.88 89 LEU A CA 1
ATOM 737 C C . LEU A 1 89 ? 6.230 -10.688 -9.277 1.00 50.88 89 LEU A C 1
ATOM 739 O O . LEU A 1 89 ? 6.860 -11.295 -8.419 1.00 50.88 89 LEU A O 1
ATOM 743 N N . GLU A 1 90 ? 5.628 -9.527 -9.018 1.00 55.34 90 GLU A N 1
ATOM 744 C CA . GLU A 1 90 ? 5.557 -8.910 -7.692 1.00 55.34 90 GLU A CA 1
ATOM 745 C C . GLU A 1 90 ? 4.663 -9.705 -6.731 1.00 55.34 90 GLU A C 1
ATOM 747 O O . GLU A 1 90 ? 4.771 -9.574 -5.513 1.00 55.34 90 GLU A O 1
ATOM 752 N N . ARG A 1 91 ? 3.770 -10.534 -7.278 1.00 55.16 91 ARG A N 1
ATOM 753 C CA . ARG A 1 91 ? 2.792 -11.349 -6.552 1.00 55.16 91 ARG A CA 1
ATOM 754 C C . ARG A 1 91 ? 2.998 -12.852 -6.745 1.00 55.16 91 ARG A C 1
ATOM 756 O O . ARG A 1 91 ? 2.543 -13.631 -5.906 1.00 55.16 91 ARG A O 1
ATOM 763 N N . GLU A 1 92 ? 3.747 -13.255 -7.768 1.00 54.12 92 GLU A N 1
ATOM 764 C CA . GLU A 1 92 ? 4.168 -14.634 -8.029 1.00 54.12 92 GLU A CA 1
ATOM 765 C C . GLU A 1 92 ? 5.679 -14.828 -7.813 1.00 54.12 92 GLU A C 1
ATOM 767 O O . GLU A 1 92 ? 6.438 -15.043 -8.753 1.00 54.12 92 GLU A O 1
ATOM 772 N N . LEU A 1 93 ? 6.149 -14.796 -6.561 1.00 45.00 93 LEU A N 1
ATOM 773 C CA . LEU A 1 93 ? 7.568 -15.083 -6.283 1.00 45.00 93 LEU A CA 1
ATOM 774 C C . LEU A 1 93 ? 7.910 -16.578 -6.178 1.00 45.00 93 LEU A C 1
ATOM 776 O O . LEU A 1 93 ? 9.090 -16.915 -6.175 1.00 45.00 93 LEU A O 1
ATOM 780 N N . ARG A 1 94 ? 6.928 -17.490 -6.134 1.00 41.62 94 ARG A N 1
ATOM 781 C CA . ARG A 1 94 ? 7.152 -18.945 -6.231 1.00 41.62 94 ARG A CA 1
ATOM 782 C C . ARG A 1 94 ? 5.924 -19.666 -6.788 1.00 41.62 94 ARG A C 1
ATOM 784 O O . ARG A 1 94 ? 4.942 -19.862 -6.071 1.00 41.62 94 ARG A O 1
ATOM 791 N N . ALA A 1 95 ? 6.030 -20.160 -8.018 1.00 41.72 95 ALA A N 1
ATOM 792 C CA . ALA A 1 95 ? 5.460 -21.461 -8.338 1.00 41.72 95 ALA A CA 1
ATOM 793 C C . ALA A 1 95 ? 6.244 -22.472 -7.491 1.00 41.72 95 ALA A C 1
ATOM 795 O O . ALA A 1 95 ? 7.371 -22.832 -7.821 1.00 41.72 95 ALA A O 1
ATOM 796 N N . GLU A 1 96 ? 5.727 -22.831 -6.316 1.00 38.78 96 GLU A N 1
ATOM 797 C CA . GLU A 1 96 ? 6.325 -23.918 -5.550 1.00 38.78 96 GLU A CA 1
ATOM 798 C C . GLU A 1 96 ? 6.259 -25.180 -6.407 1.00 38.78 96 GLU A C 1
ATOM 800 O O . GLU A 1 96 ? 5.182 -25.726 -6.649 1.00 38.78 96 GLU A O 1
ATOM 805 N N . THR A 1 97 ? 7.429 -25.666 -6.808 1.00 40.50 97 THR A N 1
ATOM 806 C CA . THR A 1 97 ? 7.719 -26.966 -7.429 1.00 40.50 97 THR A CA 1
ATOM 807 C C . THR A 1 97 ? 7.328 -28.168 -6.545 1.00 40.50 97 THR A C 1
ATOM 809 O O . THR A 1 97 ? 7.855 -29.263 -6.704 1.00 40.50 97 THR A O 1
ATOM 812 N N . GLY A 1 98 ? 6.388 -27.996 -5.610 1.00 42.28 98 GLY A N 1
ATOM 813 C CA . GLY A 1 98 ? 5.946 -29.015 -4.658 1.00 42.28 98 GLY A CA 1
ATOM 814 C C . GLY A 1 98 ? 4.499 -28.887 -4.168 1.00 42.28 98 GLY A C 1
ATOM 815 O O . GLY A 1 98 ? 4.079 -29.704 -3.350 1.00 42.28 98 GLY A O 1
ATOM 816 N N . ALA A 1 99 ? 3.695 -27.934 -4.657 1.00 42.78 99 ALA A N 1
ATOM 817 C CA . ALA A 1 99 ? 2.301 -27.767 -4.222 1.00 42.78 99 ALA A CA 1
ATOM 818 C C . ALA A 1 99 ? 1.338 -28.785 -4.877 1.00 42.78 99 ALA A C 1
ATOM 820 O O . ALA A 1 99 ? 0.291 -28.429 -5.411 1.00 42.78 99 ALA A O 1
ATOM 821 N N . HIS A 1 100 ? 1.666 -30.076 -4.799 1.00 40.59 100 HIS A N 1
ATOM 822 C CA . HIS A 1 100 ? 0.793 -31.174 -5.225 1.00 40.59 100 HIS A CA 1
ATOM 823 C C . HIS A 1 100 ? -0.393 -31.431 -4.277 1.00 40.59 100 HIS A C 1
ATOM 825 O O . HIS A 1 100 ? -1.245 -32.255 -4.594 1.00 40.59 100 HIS A O 1
ATOM 831 N N . PHE A 1 101 ? -0.497 -30.723 -3.145 1.00 44.78 101 PHE A N 1
ATOM 832 C CA . PHE A 1 101 ? -1.511 -31.017 -2.123 1.00 44.78 101 PHE A CA 1
ATOM 833 C C . PHE A 1 101 ? -2.667 -30.016 -2.008 1.00 44.78 101 PHE A C 1
ATOM 835 O O . PHE A 1 101 ? -3.603 -30.284 -1.266 1.00 44.78 101 PHE A O 1
ATOM 842 N N . ASN A 1 102 ? -2.675 -28.907 -2.758 1.00 46.78 102 ASN A N 1
ATOM 843 C CA . ASN A 1 102 ? -3.859 -28.040 -2.835 1.00 46.78 102 ASN A CA 1
ATOM 844 C C . ASN A 1 102 ? -3.954 -27.317 -4.185 1.00 46.78 102 ASN A C 1
ATOM 846 O O . ASN A 1 102 ? -3.568 -26.155 -4.339 1.00 46.78 102 ASN A O 1
ATOM 850 N N . TYR A 1 103 ? -4.528 -28.019 -5.163 1.00 45.00 103 TYR A N 1
ATOM 851 C CA . TYR A 1 103 ? -4.731 -27.550 -6.538 1.00 45.00 103 TYR A CA 1
ATOM 852 C C . TYR A 1 103 ? -5.455 -26.188 -6.607 1.00 45.00 103 TYR A C 1
ATOM 854 O O . TYR A 1 103 ? -5.161 -25.369 -7.471 1.00 45.00 103 TYR A O 1
ATOM 862 N N . ALA A 1 104 ? -6.348 -25.896 -5.652 1.00 43.09 104 ALA A N 1
ATOM 863 C CA . ALA A 1 104 ? -7.115 -24.648 -5.604 1.00 43.09 104 ALA A CA 1
ATOM 864 C C . ALA A 1 104 ? -6.272 -23.405 -5.247 1.00 43.09 104 ALA A C 1
ATOM 866 O O . ALA A 1 104 ? -6.488 -22.332 -5.811 1.00 43.09 104 ALA A O 1
ATOM 867 N N . ALA A 1 105 ? -5.289 -23.532 -4.349 1.00 42.03 105 ALA A N 1
ATOM 868 C CA . ALA A 1 105 ? -4.420 -22.417 -3.959 1.00 42.03 105 ALA A CA 1
ATOM 869 C C . ALA A 1 105 ? -3.336 -22.136 -5.013 1.00 42.03 105 ALA A C 1
ATOM 871 O O . ALA A 1 105 ? -2.970 -20.981 -5.226 1.00 42.03 105 ALA A O 1
ATOM 872 N N . PHE A 1 106 ? -2.864 -23.183 -5.698 1.00 42.34 106 PHE A N 1
ATOM 873 C CA . PHE A 1 106 ? -1.929 -23.092 -6.821 1.00 42.34 106 PHE A CA 1
ATOM 874 C C . PHE A 1 106 ? -2.601 -22.485 -8.067 1.00 42.34 106 PHE A C 1
ATOM 876 O O . PHE A 1 106 ? -2.085 -21.533 -8.649 1.00 42.34 106 PHE A O 1
ATOM 883 N N . ALA A 1 107 ? -3.817 -22.936 -8.404 1.00 43.28 107 ALA A N 1
ATOM 884 C CA . ALA A 1 107 ? -4.586 -22.414 -9.536 1.00 43.28 107 ALA A CA 1
ATOM 885 C C . ALA A 1 107 ? -5.057 -20.959 -9.359 1.00 43.28 107 ALA A C 1
ATOM 887 O O . ALA A 1 107 ? -5.299 -20.281 -10.352 1.00 43.28 107 ALA A O 1
ATOM 888 N N . CYS A 1 108 ? -5.203 -20.473 -8.121 1.00 42.53 108 CYS A N 1
ATOM 889 C CA . CYS A 1 108 ? -5.572 -19.080 -7.846 1.00 42.53 108 CYS A CA 1
ATOM 890 C C . CYS A 1 108 ? -4.388 -18.112 -8.034 1.00 42.53 108 CYS A C 1
ATOM 892 O O . CYS A 1 108 ? -4.601 -16.971 -8.440 1.00 42.53 108 CYS A O 1
ATOM 894 N N . ARG A 1 109 ? -3.152 -18.577 -7.775 1.00 46.16 109 ARG A N 1
ATOM 895 C CA . ARG A 1 109 ? -1.924 -17.782 -7.944 1.00 46.16 109 ARG A CA 1
ATOM 896 C C . ARG A 1 109 ? -1.561 -17.631 -9.419 1.00 46.16 109 ARG A C 1
ATOM 898 O O . ARG A 1 109 ? -1.484 -16.497 -9.852 1.00 46.16 109 ARG A O 1
ATOM 905 N N . LEU A 1 110 ? -1.564 -18.731 -10.183 1.00 48.34 110 LEU A N 1
ATOM 906 C CA . LEU A 1 110 ? -1.307 -18.808 -11.640 1.00 48.34 110 LEU A CA 1
ATOM 907 C C . LEU A 1 110 ? -2.275 -18.016 -12.549 1.00 48.34 110 LEU A C 1
ATOM 909 O O . LEU A 1 110 ? -2.243 -18.155 -13.772 1.00 48.34 110 LEU A O 1
ATOM 913 N N . ARG A 1 111 ? -3.212 -17.258 -11.973 1.00 52.72 111 ARG A N 1
ATOM 914 C CA . ARG A 1 111 ? -4.250 -16.506 -12.695 1.00 52.72 111 ARG A CA 1
ATOM 915 C C . ARG A 1 111 ? -4.179 -15.000 -12.454 1.00 52.72 111 ARG A C 1
ATOM 917 O O . ARG A 1 111 ? -5.027 -14.287 -12.986 1.00 52.72 111 ARG A O 1
ATOM 924 N N . ASP A 1 112 ? -3.212 -14.511 -11.675 1.00 56.09 112 ASP A N 1
ATOM 925 C CA . ASP A 1 112 ? -2.958 -13.073 -11.569 1.00 56.09 112 ASP A CA 1
ATOM 926 C C . ASP A 1 112 ? -2.305 -12.612 -12.888 1.00 56.09 112 ASP A C 1
ATOM 928 O O . ASP A 1 112 ? -1.147 -12.897 -13.191 1.00 56.09 112 ASP A O 1
ATOM 932 N N . THR A 1 113 ? -3.087 -11.925 -13.721 1.00 59.84 113 THR A N 1
ATOM 933 C CA . THR A 1 113 ? -2.639 -11.446 -15.035 1.00 59.84 113 THR A CA 1
ATOM 934 C C . THR A 1 113 ? -2.125 -10.013 -14.941 1.00 59.84 113 THR A C 1
ATOM 936 O O . THR A 1 113 ? -2.368 -9.311 -13.961 1.00 59.84 113 THR A O 1
ATOM 939 N N . VAL A 1 114 ? -1.476 -9.530 -16.004 1.00 58.75 114 VAL A N 1
ATOM 940 C CA . VAL A 1 114 ? -1.059 -8.120 -16.134 1.00 58.75 114 VAL A CA 1
ATOM 941 C C . VAL A 1 114 ? -2.227 -7.139 -15.928 1.00 58.75 114 VAL A C 1
ATOM 943 O O . VAL A 1 114 ? -2.003 -6.001 -15.536 1.00 58.75 114 VAL A O 1
ATOM 946 N N . ILE A 1 115 ? -3.466 -7.567 -16.198 1.00 57.50 115 ILE A N 1
ATOM 947 C CA . ILE A 1 115 ? -4.657 -6.704 -16.214 1.00 57.50 115 ILE A CA 1
ATOM 948 C C . ILE A 1 115 ? -5.405 -6.733 -14.872 1.00 57.50 115 ILE A C 1
ATOM 950 O O . ILE A 1 115 ? -6.081 -5.767 -14.515 1.00 57.50 115 ILE A O 1
ATOM 954 N N . GLY A 1 116 ? -5.301 -7.821 -14.109 1.00 70.19 116 GLY A N 1
ATOM 955 C CA . GLY A 1 116 ? -6.028 -7.930 -12.854 1.00 70.19 116 GLY A CA 1
ATOM 956 C C . GLY A 1 116 ? -5.674 -9.151 -12.021 1.00 70.19 116 GLY A C 1
ATOM 957 O O . GLY A 1 116 ? -5.202 -10.171 -12.526 1.00 70.19 116 GLY A O 1
ATOM 958 N N . THR A 1 117 ? -5.931 -9.014 -10.724 1.00 77.56 117 THR A N 1
ATOM 959 C CA . THR A 1 117 ? -5.582 -9.984 -9.683 1.00 77.56 117 THR A CA 1
ATOM 960 C C . THR A 1 117 ? -6.822 -10.488 -8.954 1.00 77.56 117 THR A C 1
ATOM 962 O O . THR A 1 117 ? -7.770 -9.733 -8.748 1.00 77.56 117 THR A O 1
ATOM 965 N N . ASN A 1 118 ? -6.812 -11.729 -8.472 1.00 77.00 118 ASN A N 1
ATOM 966 C CA . ASN A 1 118 ? -7.953 -12.306 -7.741 1.00 77.00 118 ASN A CA 1
ATOM 967 C C . ASN A 1 118 ? -8.116 -11.767 -6.314 1.00 77.00 118 ASN A C 1
ATOM 969 O O . ASN A 1 118 ? -9.205 -11.801 -5.751 1.00 77.00 118 ASN A O 1
ATOM 973 N N . GLN A 1 119 ? -7.029 -11.285 -5.714 1.00 81.38 119 GLN A N 1
ATOM 974 C CA . GLN A 1 119 ? -7.027 -10.723 -4.363 1.00 81.38 119 GLN A CA 1
ATOM 975 C C . GLN A 1 119 ? -6.495 -9.300 -4.392 1.00 81.38 119 GLN A C 1
ATOM 977 O O . GLN A 1 119 ? -5.551 -9.026 -5.129 1.00 81.38 119 GLN A O 1
ATOM 982 N N . PHE A 1 120 ? -7.026 -8.425 -3.551 1.00 85.19 120 PHE A N 1
ATOM 983 C CA . PHE A 1 120 ? -6.440 -7.113 -3.320 1.00 85.19 120 PHE A CA 1
ATOM 984 C C . PHE A 1 120 ? -5.335 -7.226 -2.265 1.00 85.19 120 PHE A C 1
ATOM 986 O O . PHE A 1 120 ? -5.533 -7.861 -1.228 1.00 85.19 120 PHE A O 1
ATOM 993 N N . ARG A 1 121 ? -4.149 -6.673 -2.529 1.00 84.81 121 ARG A N 1
ATOM 994 C CA . ARG A 1 121 ? -3.003 -6.746 -1.607 1.00 84.81 121 ARG A CA 1
ATOM 995 C C . ARG A 1 121 ? -2.249 -5.423 -1.568 1.00 84.81 121 ARG A C 1
ATOM 997 O O . ARG A 1 121 ? -2.491 -4.546 -2.385 1.00 84.81 121 ARG A O 1
ATOM 1004 N N . VAL A 1 122 ? -1.316 -5.303 -0.624 1.00 87.94 122 VAL A N 1
ATOM 1005 C CA . VAL A 1 122 ? -0.296 -4.247 -0.658 1.00 87.94 122 VAL A CA 1
ATOM 1006 C C . VAL A 1 122 ? 0.387 -4.222 -2.018 1.00 87.94 122 VAL A C 1
ATOM 1008 O O . VAL A 1 122 ? 0.513 -5.269 -2.663 1.00 87.94 122 VAL A O 1
ATOM 1011 N N . ASN A 1 123 ? 0.857 -3.046 -2.430 1.00 88.50 123 ASN A N 1
ATOM 1012 C CA . ASN A 1 123 ? 1.539 -2.874 -3.705 1.00 88.50 123 ASN A CA 1
ATOM 1013 C C . ASN A 1 123 ? 0.646 -3.189 -4.924 1.00 88.50 123 ASN A C 1
ATOM 1015 O O . ASN A 1 123 ? 1.171 -3.568 -5.972 1.00 88.50 123 ASN A O 1
ATOM 1019 N N . GLN A 1 124 ? -0.677 -2.989 -4.807 1.00 87.31 124 GLN A N 1
ATOM 1020 C CA . GLN A 1 124 ? -1.657 -3.251 -5.874 1.00 87.31 124 GLN A CA 1
ATOM 1021 C C . GLN A 1 124 ? -1.437 -2.366 -7.102 1.00 87.31 124 GLN A C 1
ATOM 1023 O O . GLN A 1 124 ? -1.748 -2.776 -8.219 1.00 87.31 124 GLN A O 1
ATOM 1028 N N . TYR A 1 125 ? -0.921 -1.160 -6.892 1.00 88.38 125 TYR A N 1
ATOM 1029 C CA . TYR A 1 125 ? -0.665 -0.198 -7.951 1.00 88.38 125 TYR A CA 1
ATOM 1030 C C . TYR A 1 125 ? 0.791 0.245 -7.940 1.00 88.38 125 TYR A C 1
ATOM 1032 O O . TYR A 1 125 ? 1.427 0.369 -6.884 1.00 88.38 125 TYR A O 1
ATOM 1040 N N . ASP A 1 126 ? 1.296 0.504 -9.136 1.00 88.75 126 ASP A N 1
ATOM 1041 C CA . ASP A 1 126 ? 2.532 1.233 -9.358 1.00 88.75 126 ASP A CA 1
ATOM 1042 C C . ASP A 1 126 ? 2.356 2.728 -9.016 1.00 88.75 126 ASP A C 1
ATOM 1044 O O . ASP A 1 126 ? 1.251 3.282 -8.985 1.00 88.75 126 ASP A O 1
ATOM 1048 N N . LEU A 1 127 ? 3.466 3.408 -8.742 1.00 91.69 127 LEU A N 1
ATOM 1049 C CA . LEU A 1 127 ? 3.471 4.813 -8.341 1.00 91.69 127 LEU A CA 1
ATOM 1050 C C . LEU A 1 127 ? 2.979 5.760 -9.433 1.00 91.69 127 LEU A C 1
ATOM 1052 O O . LEU A 1 127 ? 2.370 6.771 -9.094 1.00 91.69 127 LEU A O 1
ATOM 1056 N N . ASN A 1 128 ? 3.169 5.441 -10.720 1.00 90.38 128 ASN A N 1
ATOM 1057 C CA . ASN A 1 128 ? 2.696 6.337 -11.780 1.00 90.38 128 ASN A CA 1
ATOM 1058 C C . ASN A 1 128 ? 1.172 6.383 -11.800 1.00 90.38 128 ASN A C 1
ATOM 1060 O O . ASN A 1 128 ? 0.601 7.468 -11.894 1.00 90.38 128 ASN A O 1
ATOM 1064 N N . PHE A 1 129 ? 0.515 5.226 -11.670 1.00 89.06 129 PHE A N 1
ATOM 1065 C CA . PHE A 1 129 ? -0.935 5.174 -11.556 1.00 89.06 129 PHE A CA 1
ATOM 1066 C C . PHE A 1 129 ? -1.423 5.956 -10.332 1.00 89.06 129 PHE A C 1
ATOM 1068 O O . PHE A 1 129 ? -2.320 6.788 -10.453 1.00 89.06 129 PHE A O 1
ATOM 1075 N N . MET A 1 130 ? -0.801 5.763 -9.163 1.00 92.12 130 MET A N 1
ATOM 1076 C CA . MET A 1 130 ? -1.196 6.480 -7.943 1.00 92.12 130 MET A CA 1
ATOM 1077 C C . MET A 1 130 ? -1.000 8.002 -8.054 1.00 92.12 130 MET A C 1
ATOM 1079 O O . MET A 1 130 ? -1.881 8.757 -7.642 1.00 92.12 130 MET A O 1
ATOM 1083 N N . TRP A 1 131 ? 0.106 8.474 -8.639 1.00 93.62 131 TRP A N 1
ATOM 1084 C CA . TRP A 1 131 ? 0.333 9.905 -8.883 1.00 93.62 131 TRP A CA 1
ATOM 1085 C C . TRP A 1 131 ? -0.696 10.495 -9.844 1.00 93.62 131 TRP A C 1
ATOM 1087 O O . TRP A 1 131 ? -1.275 11.536 -9.536 1.00 93.62 131 TRP A O 1
ATOM 1097 N N . GLN A 1 132 ? -1.004 9.797 -10.941 1.00 90.81 132 GLN A N 1
ATOM 1098 C CA . GLN A 1 132 ? -2.051 10.220 -11.872 1.00 90.81 132 GLN A CA 1
ATOM 1099 C C . GLN A 1 132 ? -3.414 10.324 -11.180 1.00 90.81 132 GLN A C 1
ATOM 1101 O O . GLN A 1 132 ? -4.116 11.314 -11.370 1.00 90.81 132 GLN A O 1
ATOM 1106 N N . GLN A 1 133 ? -3.791 9.349 -10.348 1.00 90.31 133 GLN A N 1
ATOM 1107 C CA . GLN A 1 133 ? -5.050 9.414 -9.598 1.00 90.31 133 GLN A CA 1
ATOM 1108 C C . GLN A 1 133 ? -5.081 10.614 -8.637 1.00 90.31 133 GLN A C 1
ATOM 1110 O O . GLN A 1 133 ? -6.094 11.311 -8.571 1.00 90.31 133 GLN A O 1
ATOM 1115 N N . MET A 1 134 ? -3.971 10.912 -7.952 1.00 92.56 134 MET A N 1
ATOM 1116 C CA . MET A 1 134 ? -3.879 12.071 -7.054 1.00 92.56 134 MET A CA 1
ATOM 1117 C C . MET A 1 134 ? -3.987 13.418 -7.780 1.00 92.56 134 MET A C 1
ATOM 1119 O O . MET A 1 134 ? -4.691 14.317 -7.313 1.00 92.56 134 MET A O 1
ATOM 1123 N N . GLU A 1 135 ? -3.335 13.571 -8.934 1.00 90.31 135 GLU A N 1
ATOM 1124 C CA . GLU A 1 135 ? -3.437 14.786 -9.758 1.00 90.31 135 GLU A CA 1
ATOM 1125 C C . GLU A 1 135 ? -4.882 15.037 -10.213 1.00 90.31 135 GLU A C 1
ATOM 1127 O O . GLU A 1 135 ? -5.380 16.167 -10.214 1.00 90.31 135 GLU A O 1
ATOM 1132 N N . GLN A 1 136 ? -5.603 13.968 -10.537 1.00 85.81 136 GLN A N 1
ATOM 1133 C CA . GLN A 1 136 ? -6.995 14.058 -10.959 1.00 85.81 136 GLN A CA 1
ATOM 1134 C C . GLN A 1 136 ? -7.969 14.313 -9.832 1.00 85.81 136 GLN A C 1
ATOM 1136 O O . GLN A 1 136 ? -8.934 15.060 -10.008 1.00 85.81 136 GLN A O 1
ATOM 1141 N N . TYR A 1 137 ? -7.723 13.706 -8.676 1.00 86.44 137 TYR A N 1
ATOM 1142 C CA . TYR A 1 137 ? -8.498 13.985 -7.483 1.00 86.44 137 TYR A CA 1
ATOM 1143 C C . TYR A 1 137 ? -8.488 15.491 -7.191 1.00 86.44 137 TYR A C 1
ATOM 1145 O O . TYR A 1 137 ? -9.557 16.083 -7.025 1.00 86.44 137 TYR A O 1
ATOM 1153 N N . SER A 1 138 ? -7.304 16.115 -7.254 1.00 82.69 138 SER A N 1
ATOM 1154 C CA . SER A 1 138 ? -7.126 17.564 -7.107 1.00 82.69 138 SER A CA 1
ATOM 1155 C C . SER A 1 138 ? -7.825 18.365 -8.213 1.00 82.69 138 SER A C 1
ATOM 1157 O O . SER A 1 138 ? -8.584 19.286 -7.911 1.00 82.69 138 SER A O 1
ATOM 1159 N N . THR A 1 139 ? -7.649 17.985 -9.483 1.00 80.62 139 THR A N 1
ATOM 1160 C CA . THR A 1 139 ? -8.262 18.692 -10.625 1.00 80.62 139 THR A CA 1
ATOM 1161 C C . THR A 1 139 ? -9.790 18.721 -10.533 1.00 80.62 139 THR A C 1
ATOM 1163 O O . THR A 1 139 ? -10.412 19.769 -10.697 1.00 80.62 139 THR A O 1
ATOM 1166 N N . ASN A 1 140 ? -10.409 17.582 -10.215 1.00 75.25 140 ASN A N 1
ATOM 1167 C CA . ASN A 1 140 ? -11.863 17.493 -10.097 1.00 75.25 140 ASN A CA 1
ATOM 1168 C C . ASN A 1 140 ? -12.384 18.251 -8.869 1.00 75.25 140 ASN A C 1
ATOM 1170 O O . ASN A 1 140 ? -13.457 18.836 -8.943 1.00 75.25 140 ASN A O 1
ATOM 1174 N N . SER A 1 141 ? -11.628 18.272 -7.765 1.00 66.56 141 SER A N 1
ATOM 1175 C CA . SER A 1 141 ? -11.989 19.060 -6.580 1.00 66.56 141 SER A CA 1
ATOM 1176 C C . SER A 1 141 ? -12.027 20.559 -6.888 1.00 66.56 141 SER A C 1
ATOM 1178 O O . SER A 1 141 ? -12.960 21.246 -6.480 1.00 66.56 141 SER A O 1
ATOM 1180 N N . ASN A 1 142 ? -11.049 21.059 -7.648 1.00 66.25 142 ASN A N 1
ATOM 1181 C CA . ASN A 1 142 ? -10.982 22.472 -8.025 1.00 66.25 142 ASN A CA 1
ATOM 1182 C C . ASN A 1 142 ? -12.106 22.862 -8.996 1.00 66.25 142 ASN A C 1
ATOM 1184 O O . ASN A 1 142 ? -12.689 23.935 -8.866 1.00 66.25 142 ASN A O 1
ATOM 1188 N N . ASN A 1 143 ? -12.456 21.983 -9.939 1.00 62.94 143 ASN A N 1
ATOM 1189 C CA . ASN A 1 143 ? -13.560 22.236 -10.868 1.00 62.94 143 ASN A CA 1
ATOM 1190 C C . ASN A 1 143 ? -14.920 22.273 -10.152 1.00 62.94 143 ASN A C 1
ATOM 1192 O O . ASN A 1 143 ? -15.712 23.173 -10.416 1.00 62.94 143 ASN A O 1
ATOM 1196 N N . SER A 1 144 ? -15.169 21.358 -9.208 1.00 60.19 144 SER A N 1
ATOM 1197 C CA . SER A 1 144 ? -16.405 21.364 -8.412 1.00 60.19 144 SER A CA 1
ATOM 1198 C C . SER A 1 144 ? -16.511 22.579 -7.482 1.00 60.19 144 SER A C 1
ATOM 1200 O O . SER A 1 144 ? -17.609 23.093 -7.285 1.00 60.19 144 SER A O 1
ATOM 1202 N N . ALA A 1 145 ? -15.390 23.071 -6.937 1.00 57.84 145 ALA A N 1
ATOM 1203 C CA . ALA A 1 145 ? -15.367 24.305 -6.148 1.00 57.84 145 ALA A CA 1
ATOM 1204 C C . ALA A 1 145 ? -15.694 25.540 -7.009 1.00 57.84 145 ALA A C 1
ATOM 1206 O O . ALA A 1 145 ? -16.530 26.354 -6.623 1.00 57.84 145 ALA A O 1
ATOM 1207 N N . ASN A 1 146 ? -15.115 25.630 -8.210 1.00 48.91 146 ASN A N 1
ATOM 1208 C CA . ASN A 1 146 ? -15.384 26.726 -9.143 1.00 48.91 146 ASN A CA 1
ATOM 1209 C C . ASN A 1 146 ? -16.842 26.724 -9.647 1.00 48.91 146 ASN A C 1
ATOM 1211 O O . ASN A 1 146 ? -17.451 27.784 -9.768 1.00 48.91 146 ASN A O 1
ATOM 1215 N N . GLU A 1 147 ? -17.439 25.555 -9.912 1.00 50.66 147 GLU A N 1
ATOM 1216 C CA . GLU A 1 147 ? -18.861 25.457 -10.283 1.00 50.66 147 GLU A CA 1
ATOM 1217 C C . GLU A 1 147 ? -19.799 25.855 -9.132 1.00 50.66 147 GLU A C 1
ATOM 1219 O O . GLU A 1 147 ? -20.815 26.511 -9.370 1.00 50.66 147 GLU A O 1
ATOM 1224 N N . ALA A 1 148 ? -19.453 25.519 -7.884 1.00 52.53 148 ALA A N 1
ATOM 1225 C CA . ALA A 1 148 ? -20.222 25.925 -6.708 1.00 52.53 148 ALA A CA 1
ATOM 1226 C C . ALA A 1 148 ? -20.158 27.445 -6.457 1.00 52.53 148 ALA A C 1
ATOM 1228 O O . ALA A 1 148 ? -21.173 28.050 -6.106 1.00 52.53 148 ALA A O 1
ATOM 1229 N N . GLU A 1 149 ? -19.006 28.082 -6.693 1.00 50.12 149 GLU A N 1
ATOM 1230 C CA . GLU A 1 149 ? -18.869 29.542 -6.606 1.00 50.12 149 GLU A CA 1
ATOM 1231 C C . GLU A 1 149 ? -19.676 30.257 -7.700 1.00 50.12 149 GLU A C 1
ATOM 1233 O O . GLU A 1 149 ? -20.409 31.202 -7.392 1.00 50.12 149 GLU A O 1
ATOM 1238 N N . LEU A 1 150 ? -19.646 29.760 -8.946 1.00 50.81 150 LEU A N 1
ATOM 1239 C CA . LEU A 1 150 ? -20.477 30.286 -10.039 1.00 50.81 150 LEU A CA 1
ATOM 1240 C C . LEU A 1 150 ? -21.984 30.095 -9.796 1.00 50.81 150 LEU A C 1
ATOM 1242 O O . LEU A 1 150 ? -22.770 30.966 -10.165 1.00 50.81 150 LEU A O 1
ATOM 1246 N N . ALA A 1 151 ? -22.403 29.000 -9.154 1.00 48.38 151 ALA A N 1
ATOM 1247 C CA . ALA A 1 151 ? -23.809 28.757 -8.820 1.00 48.38 151 ALA A CA 1
ATOM 1248 C C . ALA A 1 151 ? -24.327 29.645 -7.668 1.00 48.38 151 ALA A C 1
ATOM 1250 O O . ALA A 1 151 ? -25.535 29.853 -7.550 1.00 48.38 151 ALA A O 1
ATOM 1251 N N . SER A 1 152 ? -23.433 30.198 -6.839 1.00 48.28 152 SER A N 1
ATOM 1252 C CA . SER A 1 152 ? -23.787 31.113 -5.740 1.00 48.28 152 SER A CA 1
ATOM 1253 C C . SER A 1 152 ? -23.833 32.598 -6.143 1.00 48.28 152 SER A C 1
ATOM 1255 O O . SER A 1 152 ? -24.347 33.428 -5.393 1.00 48.28 152 SER A O 1
ATOM 1257 N N . GLY A 1 153 ? -23.343 32.943 -7.340 1.00 39.91 153 GLY A N 1
ATOM 1258 C CA . GLY A 1 153 ? -23.271 34.312 -7.859 1.00 39.91 153 GLY A CA 1
ATOM 1259 C C . GLY A 1 153 ? -24.376 34.645 -8.862 1.00 39.91 153 GLY A C 1
ATOM 1260 O O . GLY A 1 153 ? -24.108 34.809 -10.049 1.00 39.91 153 GLY A O 1
ATOM 1261 N N . GLY A 1 154 ? -25.625 34.765 -8.408 1.00 33.84 154 GLY A N 1
ATOM 1262 C CA . GLY A 1 154 ? -26.750 35.160 -9.259 1.00 33.84 154 GLY A CA 1
ATOM 1263 C C . GLY A 1 154 ? -27.163 36.625 -9.101 1.00 33.84 154 GLY A C 1
ATOM 1264 O O . GLY A 1 154 ? -28.019 36.900 -8.271 1.00 33.84 154 GLY A O 1
ATOM 1265 N N . SER A 1 155 ? -26.622 37.529 -9.932 1.00 32.34 155 SER A N 1
ATOM 1266 C CA . SER A 1 155 ? -27.363 38.629 -10.597 1.00 32.34 155 SER A CA 1
ATOM 1267 C C . SER A 1 155 ? -26.410 39.577 -11.343 1.00 32.34 155 SER A C 1
ATOM 1269 O O . SER A 1 155 ? -25.673 40.334 -10.712 1.00 32.34 155 SER A O 1
ATOM 1271 N N . GLY A 1 156 ? -26.452 39.583 -12.678 1.00 28.48 156 GLY A N 1
ATOM 1272 C CA . GLY A 1 156 ? -25.756 40.584 -13.491 1.00 28.48 156 GLY A CA 1
ATOM 1273 C C . GLY A 1 156 ? -25.661 40.198 -14.964 1.00 28.48 156 GLY A C 1
ATOM 1274 O O . GLY A 1 156 ? -24.968 39.258 -15.327 1.00 28.48 156 GLY A O 1
ATOM 1275 N N . GLU A 1 157 ? -26.394 40.921 -15.801 1.00 28.67 157 GLU A N 1
ATOM 1276 C CA . GLU A 1 157 ? -26.520 40.751 -17.247 1.00 28.67 157 GLU A CA 1
ATOM 1277 C C . GLU A 1 157 ? -25.190 40.882 -18.020 1.00 28.67 157 GLU A C 1
ATOM 1279 O O . GLU A 1 157 ? -24.376 41.758 -17.743 1.00 28.67 157 GLU A O 1
ATOM 1284 N N . GLY A 1 158 ? -25.066 40.121 -19.116 1.00 28.09 158 GLY A N 1
ATOM 1285 C CA . GLY A 1 158 ? -24.463 40.635 -20.350 1.00 28.09 158 GLY A CA 1
ATOM 1286 C C . GLY A 1 158 ? -23.070 40.133 -20.767 1.00 28.09 158 GLY A C 1
ATOM 1287 O O . GLY A 1 158 ? -22.078 40.287 -20.068 1.00 28.09 158 GLY A O 1
ATOM 1288 N N . ARG A 1 159 ? -23.028 39.722 -22.044 1.00 27.55 159 ARG A N 1
ATOM 1289 C CA . ARG A 1 159 ? -21.893 39.634 -22.989 1.00 27.55 159 ARG A CA 1
ATOM 1290 C C . ARG A 1 159 ? -20.989 38.396 -22.976 1.00 27.55 159 ARG A C 1
ATOM 1292 O O . ARG A 1 159 ? -20.011 38.281 -22.247 1.00 27.55 159 ARG A O 1
ATOM 1299 N N . ALA A 1 160 ? -21.231 37.581 -24.006 1.00 37.28 160 ALA A N 1
ATOM 1300 C CA . ALA A 1 160 ? -20.230 36.774 -24.686 1.00 37.28 160 ALA A CA 1
ATOM 1301 C C . ALA A 1 160 ? -18.971 37.600 -24.995 1.00 37.28 160 ALA A C 1
ATOM 1303 O O . ALA A 1 160 ? -19.043 38.621 -25.679 1.00 37.28 160 ALA A O 1
ATOM 1304 N N . THR A 1 161 ? -17.820 37.135 -24.513 1.00 28.31 161 THR A N 1
ATOM 1305 C CA . THR A 1 161 ? -16.518 37.532 -25.049 1.00 28.31 161 THR A CA 1
ATOM 1306 C C . THR A 1 161 ? -15.584 36.333 -24.969 1.00 28.31 161 THR A C 1
ATOM 1308 O O . THR A 1 161 ? -15.254 35.866 -23.881 1.00 28.31 161 THR A O 1
ATOM 1311 N N . GLU A 1 162 ? -15.175 35.827 -26.131 1.00 37.31 162 GLU A N 1
ATOM 1312 C CA . GLU A 1 162 ? -14.037 34.924 -26.272 1.00 37.31 162 GLU A CA 1
ATOM 1313 C C . GLU A 1 162 ? -12.822 35.529 -25.553 1.00 37.31 162 GLU A C 1
ATOM 1315 O O . GLU A 1 162 ? -12.403 36.648 -25.855 1.00 37.31 162 GLU A O 1
ATOM 1320 N N . ARG A 1 163 ? -12.232 34.797 -24.606 1.00 28.44 163 ARG A N 1
ATOM 1321 C CA . ARG A 1 163 ? -10.910 35.123 -24.063 1.00 28.44 163 ARG A CA 1
ATOM 1322 C C . ARG A 1 163 ? -9.972 33.946 -24.255 1.00 28.44 163 ARG A C 1
ATOM 1324 O O . ARG A 1 163 ? -9.832 33.065 -23.417 1.00 28.44 163 ARG A O 1
ATOM 1331 N N . ARG A 1 164 ? -9.301 33.991 -25.404 1.00 34.91 164 ARG A N 1
ATOM 1332 C CA . ARG A 1 164 ? -7.961 33.441 -25.597 1.00 34.91 164 ARG A CA 1
ATOM 1333 C C . ARG A 1 164 ? -7.033 34.213 -24.652 1.00 34.91 164 ARG A C 1
ATOM 1335 O O . ARG A 1 164 ? -6.907 35.426 -24.788 1.00 34.91 164 ARG A O 1
ATOM 1342 N N . GLY A 1 165 ? -6.435 33.522 -23.692 1.00 24.38 165 GLY A N 1
ATOM 1343 C CA . GLY A 1 165 ? -5.523 34.103 -22.711 1.00 24.38 165 GLY A CA 1
ATOM 1344 C C . GLY A 1 165 ? -4.490 33.071 -22.299 1.00 24.38 165 GLY A C 1
ATOM 1345 O O . GLY A 1 165 ? -4.710 32.284 -21.389 1.00 24.38 165 GLY A O 1
ATOM 1346 N N . THR A 1 166 ? -3.393 33.053 -23.047 1.00 34.03 166 THR A N 1
ATOM 1347 C CA . THR A 1 166 ? -2.071 32.624 -22.596 1.00 34.03 166 THR A CA 1
ATOM 1348 C C . THR A 1 166 ? -1.736 33.307 -21.276 1.00 34.03 166 THR A C 1
ATOM 1350 O O . THR A 1 166 ? -1.783 34.529 -21.247 1.00 34.03 166 THR A O 1
ATOM 1353 N N . ASP A 1 167 ? -1.419 32.536 -20.235 1.00 25.53 167 ASP A N 1
ATOM 1354 C CA . ASP A 1 167 ? -0.367 32.837 -19.254 1.00 25.53 167 ASP A CA 1
ATOM 1355 C C . ASP A 1 167 ? -0.270 31.700 -18.226 1.00 25.53 167 ASP A C 1
ATOM 1357 O O . ASP A 1 167 ? -1.038 31.600 -17.275 1.00 25.53 167 ASP A O 1
ATOM 1361 N N . ALA A 1 168 ? 0.712 30.825 -18.432 1.00 27.52 168 ALA A N 1
ATOM 1362 C CA . ALA A 1 168 ? 1.265 29.970 -17.391 1.00 27.52 168 ALA A CA 1
ATOM 1363 C C . ALA A 1 168 ? 2.780 29.960 -17.590 1.00 27.52 168 ALA A C 1
ATOM 1365 O O . ALA A 1 168 ? 3.334 29.130 -18.312 1.00 27.52 168 ALA A O 1
ATOM 1366 N N . SER A 1 169 ? 3.442 30.950 -16.994 1.00 26.34 169 SER A N 1
ATOM 1367 C CA . SER A 1 169 ? 4.887 30.938 -16.824 1.00 26.34 169 SER A CA 1
ATOM 1368 C C . SER A 1 169 ? 5.225 30.589 -15.375 1.00 26.34 169 SER A C 1
ATOM 1370 O O . SER A 1 169 ? 4.658 31.135 -14.435 1.00 26.34 169 SER A O 1
ATOM 1372 N N . MET A 1 170 ? 6.187 29.675 -15.257 1.00 29.00 170 MET A N 1
ATOM 1373 C CA . MET A 1 170 ? 7.102 29.486 -14.132 1.00 29.00 170 MET A CA 1
ATOM 1374 C C . MET A 1 170 ? 6.558 28.921 -12.812 1.00 29.00 170 MET A C 1
ATOM 1376 O O . MET A 1 170 ? 6.437 29.623 -11.816 1.00 29.00 170 MET A O 1
ATOM 1380 N N . VAL A 1 171 ? 6.499 27.587 -12.754 1.00 31.80 171 VAL A N 1
ATOM 1381 C CA . VAL A 1 171 ? 7.203 26.837 -11.698 1.00 31.80 171 VAL A CA 1
ATOM 1382 C C . VAL A 1 171 ? 8.026 25.751 -12.390 1.00 31.80 171 VAL A C 1
ATOM 1384 O O . VAL A 1 171 ? 7.490 24.889 -13.083 1.00 31.80 171 VAL A O 1
ATOM 1387 N N . GLY A 1 172 ? 9.349 25.872 -12.303 1.00 25.83 172 GLY A N 1
ATOM 1388 C CA . GLY A 1 172 ? 10.297 24.979 -12.959 1.00 25.83 172 GLY A CA 1
ATOM 1389 C C . GLY A 1 172 ? 10.569 23.704 -12.164 1.00 25.83 172 GLY A C 1
ATOM 1390 O O . GLY A 1 172 ? 10.602 23.728 -10.938 1.00 25.83 172 GLY A O 1
ATOM 1391 N N . GLY A 1 173 ? 10.858 22.627 -12.899 1.00 24.67 173 GLY A N 1
ATOM 1392 C CA . GLY A 1 173 ? 11.649 21.497 -12.410 1.00 24.67 173 GLY A CA 1
ATOM 1393 C C . GLY A 1 173 ? 11.077 20.118 -12.731 1.00 24.67 173 GLY A C 1
ATOM 1394 O O . GLY A 1 173 ? 10.363 19.557 -11.915 1.00 24.67 173 GLY A O 1
ATOM 1395 N N . GLY A 1 174 ? 11.470 19.543 -13.877 1.00 24.81 174 GLY A N 1
ATOM 1396 C CA . GLY A 1 174 ? 11.442 18.086 -14.087 1.00 24.81 174 GLY A CA 1
ATOM 1397 C C . GLY A 1 174 ? 10.509 17.575 -15.185 1.00 24.81 174 GLY A C 1
ATOM 1398 O O . GLY A 1 174 ? 9.426 17.086 -14.904 1.00 24.81 174 GLY A O 1
ATOM 1399 N N . GLY A 1 175 ? 10.963 17.654 -16.440 1.00 26.83 175 GLY A N 1
ATOM 1400 C CA . GLY A 1 175 ? 10.621 16.735 -17.537 1.00 26.83 175 GLY A CA 1
ATOM 1401 C C . GLY A 1 175 ? 9.214 16.130 -17.573 1.00 26.83 175 GLY A C 1
ATOM 1402 O O . GLY A 1 175 ? 9.077 14.912 -17.486 1.00 26.83 175 GLY A O 1
ATOM 1403 N N . ALA A 1 176 ? 8.189 16.947 -17.824 1.00 33.62 176 ALA A N 1
ATOM 1404 C CA . ALA A 1 176 ? 6.896 16.467 -18.305 1.00 33.62 176 ALA A CA 1
ATOM 1405 C C . ALA A 1 176 ? 7.052 15.915 -19.736 1.00 33.62 176 ALA A C 1
ATOM 1407 O O . ALA A 1 176 ? 6.715 16.560 -20.731 1.00 33.62 176 ALA A O 1
ATOM 1408 N N . SER A 1 177 ? 7.617 14.712 -19.851 1.00 35.06 177 SER A N 1
ATOM 1409 C CA . SER A 1 177 ? 7.416 13.892 -21.036 1.00 35.06 177 SER A CA 1
ATOM 1410 C C . SER A 1 177 ? 5.921 13.617 -21.136 1.00 35.06 177 SER A C 1
ATOM 1412 O O . SER A 1 177 ? 5.290 13.187 -20.172 1.00 35.06 177 SER A O 1
ATOM 1414 N N . ARG A 1 178 ? 5.360 13.908 -22.307 1.00 35.84 178 ARG A N 1
ATOM 1415 C CA . ARG A 1 178 ? 3.991 13.597 -22.714 1.00 35.84 178 ARG A CA 1
ATOM 1416 C C . ARG A 1 178 ? 3.721 12.100 -22.518 1.00 35.84 178 ARG A C 1
ATOM 1418 O O . ARG A 1 178 ? 3.895 11.316 -23.447 1.00 35.84 178 ARG A O 1
ATOM 1425 N N . TYR A 1 179 ? 3.289 11.688 -21.333 1.00 43.41 179 TYR A N 1
ATOM 1426 C CA . TYR A 1 179 ? 2.726 10.361 -21.143 1.00 43.41 179 TYR A CA 1
ATOM 1427 C C . TYR A 1 179 ? 1.348 10.372 -21.798 1.00 43.41 179 TYR A C 1
ATOM 1429 O O . TYR A 1 179 ? 0.393 10.936 -21.270 1.00 43.41 179 TYR A O 1
ATOM 1437 N N . SER A 1 180 ? 1.253 9.783 -22.993 1.00 46.88 180 SER A N 1
ATOM 1438 C CA . SER A 1 180 ? -0.026 9.293 -23.497 1.00 46.88 180 SER A CA 1
ATOM 1439 C C . SER A 1 180 ? -0.643 8.464 -22.377 1.00 46.88 180 SER A C 1
ATOM 1441 O O . SER A 1 180 ? -0.068 7.445 -22.005 1.00 46.88 180 SER A O 1
ATOM 1443 N N . GLU A 1 181 ? -1.757 8.929 -21.816 1.00 57.53 181 GLU A N 1
ATOM 1444 C CA . GLU A 1 181 ? -2.444 8.235 -20.731 1.00 57.53 181 GLU A CA 1
ATOM 1445 C C . GLU A 1 181 ? -2.637 6.760 -21.104 1.00 57.53 181 GLU A C 1
ATOM 1447 O O . GLU A 1 181 ? -3.163 6.451 -22.185 1.00 57.53 181 GLU A O 1
ATOM 1452 N N . ASP A 1 182 ? -2.151 5.878 -20.228 1.00 67.50 182 ASP A N 1
ATOM 1453 C CA . ASP A 1 182 ? -2.144 4.440 -20.452 1.00 67.50 182 ASP A CA 1
ATOM 1454 C C . ASP A 1 182 ? -3.579 3.927 -20.652 1.00 67.50 182 ASP A C 1
ATOM 1456 O O . ASP A 1 182 ? -4.533 4.384 -20.016 1.00 67.50 182 ASP A O 1
ATOM 1460 N N . ILE A 1 183 ? -3.743 2.971 -21.565 1.00 69.94 183 ILE A N 1
ATOM 1461 C CA . ILE A 1 183 ? -5.042 2.375 -21.898 1.00 69.94 183 ILE A CA 1
ATOM 1462 C C . ILE A 1 183 ? -5.655 1.720 -20.653 1.00 69.94 183 ILE A C 1
ATOM 1464 O O . ILE A 1 183 ? -6.870 1.780 -20.473 1.00 69.94 183 ILE A O 1
ATOM 1468 N N . ALA A 1 184 ? -4.825 1.140 -19.779 1.00 69.69 184 ALA A N 1
ATOM 1469 C CA . ALA A 1 184 ? -5.269 0.580 -18.504 1.00 69.69 184 ALA A CA 1
ATOM 1470 C C . ALA A 1 184 ? -5.950 1.645 -17.628 1.00 69.69 184 ALA A C 1
ATOM 1472 O O . ALA A 1 184 ? -7.084 1.448 -17.188 1.00 69.69 184 ALA A O 1
ATOM 1473 N N . THR A 1 185 ? -5.319 2.812 -17.475 1.00 75.50 185 THR A N 1
ATOM 1474 C CA . THR A 1 185 ? -5.866 3.948 -16.721 1.00 75.50 185 THR A CA 1
ATOM 1475 C C . THR A 1 185 ? -7.171 4.464 -17.334 1.00 75.50 185 THR A C 1
ATOM 1477 O O . THR A 1 185 ? -8.150 4.667 -16.613 1.00 75.50 185 THR A O 1
ATOM 1480 N N . LYS A 1 186 ? -7.242 4.595 -18.666 1.00 80.00 186 LYS A N 1
ATOM 1481 C CA . LYS A 1 186 ? -8.475 5.006 -19.366 1.00 80.00 186 LYS A CA 1
ATOM 1482 C C . LYS A 1 186 ? -9.625 4.036 -19.131 1.00 80.00 186 LYS A C 1
ATOM 1484 O O . LYS A 1 186 ? -10.737 4.456 -18.815 1.00 80.00 186 LYS A O 1
ATOM 1489 N N . ASN A 1 187 ? -9.354 2.741 -19.274 1.00 78.81 187 ASN A N 1
ATOM 1490 C CA . ASN A 1 187 ? -10.350 1.700 -19.064 1.00 78.81 187 ASN A CA 1
ATOM 1491 C C . ASN A 1 187 ? -10.838 1.721 -17.614 1.00 78.81 187 ASN A C 1
ATOM 1493 O O . ASN A 1 187 ? -12.042 1.783 -17.384 1.00 78.81 187 ASN A O 1
ATOM 1497 N N . TYR A 1 188 ? -9.922 1.755 -16.642 1.00 81.94 188 TYR A N 1
ATOM 1498 C CA . TYR A 1 188 ? -10.261 1.861 -15.224 1.00 81.94 188 TYR A CA 1
ATOM 1499 C C . TYR A 1 188 ? -11.224 3.028 -14.947 1.00 81.94 188 TYR A C 1
ATOM 1501 O O . TYR A 1 188 ? -12.257 2.843 -14.300 1.00 81.94 188 TYR A O 1
ATOM 1509 N N . ARG A 1 189 ? -10.945 4.212 -15.501 1.00 82.06 189 ARG A N 1
ATOM 1510 C CA . ARG A 1 189 ? -11.803 5.398 -15.344 1.00 82.06 189 ARG A CA 1
ATOM 1511 C C . ARG A 1 189 ? -13.176 5.225 -15.966 1.00 82.06 189 ARG A C 1
ATOM 1513 O O . ARG A 1 189 ? -14.172 5.609 -15.363 1.00 82.06 189 ARG A O 1
ATOM 1520 N N . TYR A 1 190 ? -13.235 4.642 -17.160 1.00 84.19 190 TYR A N 1
ATOM 1521 C CA . TYR A 1 190 ? -14.503 4.402 -17.835 1.00 84.19 190 TYR A CA 1
ATOM 1522 C C . TYR A 1 190 ? -15.423 3.532 -16.972 1.00 84.19 190 TYR A C 1
ATOM 1524 O O . TYR A 1 190 ? -16.539 3.942 -16.668 1.00 84.19 190 TYR A O 1
ATOM 1532 N N . PHE A 1 191 ? -14.951 2.372 -16.507 1.00 82.69 191 PHE A N 1
ATOM 1533 C CA . PHE A 1 191 ? -15.801 1.462 -15.731 1.00 82.69 191 PHE A CA 1
ATOM 1534 C C . PHE A 1 191 ? -16.144 1.989 -14.339 1.00 82.69 191 PHE A C 1
ATOM 1536 O O . PHE A 1 191 ? -17.257 1.775 -13.862 1.00 82.69 191 PHE A O 1
ATOM 1543 N N . THR A 1 192 ? -15.230 2.716 -13.698 1.00 83.44 192 THR A N 1
ATOM 1544 C CA . THR A 1 192 ? -15.517 3.328 -12.395 1.00 83.44 192 THR A CA 1
ATOM 1545 C C . THR A 1 192 ? -16.544 4.452 -12.501 1.00 83.44 192 THR A C 1
ATOM 1547 O O . THR A 1 192 ? -17.478 4.479 -11.700 1.00 83.44 192 THR A O 1
ATOM 1550 N N . ALA A 1 193 ? -16.476 5.299 -13.533 1.00 83.38 193 ALA A N 1
ATOM 1551 C CA . ALA A 1 193 ? -17.487 6.327 -13.790 1.00 83.38 193 ALA A CA 1
ATOM 1552 C C . ALA A 1 193 ? -18.884 5.735 -14.063 1.00 83.38 193 ALA A C 1
ATOM 1554 O O . ALA A 1 193 ? -19.886 6.296 -13.628 1.00 83.38 193 ALA A O 1
ATOM 1555 N N . GLN A 1 194 ? -18.962 4.580 -14.733 1.00 84.25 194 GLN A N 1
ATOM 1556 C CA . GLN A 1 194 ? -20.236 3.895 -15.004 1.00 84.25 194 GLN A CA 1
ATOM 1557 C C . GLN A 1 194 ? -20.859 3.232 -13.763 1.00 84.25 194 GLN A C 1
ATOM 1559 O O . GLN A 1 194 ? -22.027 2.857 -13.799 1.00 84.25 194 GLN A O 1
ATOM 1564 N N . SER A 1 195 ? -20.113 3.079 -12.663 1.00 84.75 195 SER A N 1
ATOM 1565 C CA . SER A 1 195 ? -20.623 2.419 -11.453 1.00 84.75 195 SER A CA 1
ATOM 1566 C C . SER A 1 195 ? -21.680 3.234 -10.701 1.00 84.75 195 SER A C 1
ATOM 1568 O O . SER A 1 195 ? -22.459 2.662 -9.942 1.00 84.75 195 SER A O 1
ATOM 1570 N N . GLY A 1 196 ? -21.696 4.562 -10.873 1.00 82.75 196 GLY A N 1
ATOM 1571 C CA . GLY A 1 196 ? -22.575 5.468 -10.126 1.00 82.75 196 GLY A CA 1
ATOM 1572 C C . GLY A 1 196 ? -22.278 5.554 -8.622 1.00 82.75 196 GLY A C 1
ATOM 1573 O O . GLY A 1 196 ? -23.040 6.179 -7.888 1.00 82.75 196 GLY A O 1
ATOM 1574 N N . VAL A 1 197 ? -21.191 4.937 -8.144 1.00 86.25 197 VAL A N 1
ATOM 1575 C CA . VAL A 1 197 ? -20.788 4.974 -6.734 1.00 86.25 197 VAL A CA 1
ATOM 1576 C C . VAL A 1 197 ? -19.997 6.248 -6.461 1.00 86.25 197 VAL A C 1
ATOM 1578 O O . VAL A 1 197 ? -18.959 6.484 -7.079 1.00 86.25 197 VAL A O 1
ATOM 1581 N N . ASP A 1 198 ? -20.438 7.037 -5.478 1.00 89.56 198 ASP A N 1
ATOM 1582 C CA . ASP A 1 198 ? -19.660 8.169 -4.968 1.00 89.56 198 ASP A CA 1
ATOM 1583 C C . ASP A 1 198 ? -18.514 7.681 -4.070 1.00 89.56 198 ASP A C 1
ATOM 1585 O O . ASP A 1 198 ? -18.575 7.665 -2.833 1.00 89.56 198 ASP A O 1
ATOM 1589 N N . PHE A 1 199 ? -17.453 7.226 -4.732 1.00 89.88 199 PHE A N 1
ATOM 1590 C CA . PHE A 1 199 ? -16.260 6.716 -4.077 1.00 89.88 199 PHE A CA 1
ATOM 1591 C C . PHE A 1 199 ? -15.547 7.799 -3.267 1.00 89.88 199 PHE A C 1
ATOM 1593 O O . PHE A 1 199 ? -15.072 7.518 -2.170 1.00 89.88 199 PHE A O 1
ATOM 1600 N N . LYS A 1 200 ? -15.520 9.046 -3.751 1.00 90.12 200 LYS A N 1
ATOM 1601 C CA . LYS A 1 200 ? -14.781 10.135 -3.101 1.00 90.12 200 LYS A CA 1
ATOM 1602 C C . LYS A 1 200 ? -15.355 10.449 -1.727 1.00 90.12 200 LYS A C 1
ATOM 1604 O O . LYS A 1 200 ? -14.628 10.345 -0.739 1.00 90.12 200 LYS A O 1
ATOM 1609 N N . SER A 1 201 ? -16.655 10.729 -1.645 1.00 91.94 201 SER A N 1
ATOM 1610 C CA . SER A 1 201 ? -17.304 11.016 -0.359 1.00 91.94 201 SER A CA 1
ATOM 1611 C C . SER A 1 201 ? -17.225 9.820 0.588 1.00 91.94 201 SER A C 1
ATOM 1613 O O . SER A 1 201 ? -16.998 9.987 1.785 1.00 91.94 201 SER A O 1
ATOM 1615 N N . SER A 1 202 ? -17.328 8.599 0.051 1.00 93.00 202 SER A N 1
ATOM 1616 C CA . SER A 1 202 ? -17.181 7.373 0.841 1.00 93.00 202 SER A CA 1
ATOM 1617 C C . SER A 1 202 ? -15.770 7.230 1.423 1.00 93.00 202 SER A C 1
ATOM 1619 O O . SER A 1 202 ? -15.627 6.954 2.611 1.00 93.00 202 SER A O 1
ATOM 1621 N N . THR A 1 203 ? -14.718 7.456 0.629 1.00 94.12 203 THR A N 1
ATOM 1622 C CA . THR A 1 203 ? -13.331 7.410 1.122 1.00 94.12 203 THR A CA 1
ATOM 1623 C C . THR A 1 203 ? -13.030 8.505 2.135 1.00 94.12 203 THR A C 1
ATOM 1625 O O . THR A 1 203 ? -12.366 8.214 3.123 1.00 94.12 203 THR A O 1
ATOM 1628 N N . GLN A 1 204 ? -13.552 9.721 1.943 1.00 94.88 204 GLN A N 1
ATOM 1629 C CA . GLN A 1 204 ? -13.401 10.815 2.904 1.00 94.88 204 GLN A CA 1
ATOM 1630 C C . GLN A 1 204 ? -14.053 10.469 4.247 1.00 94.88 204 GLN A C 1
ATOM 1632 O O . GLN A 1 204 ? -13.399 10.545 5.280 1.00 94.88 204 GLN A O 1
ATOM 1637 N N . LEU A 1 205 ? -15.299 9.989 4.231 1.00 94.88 205 LEU A N 1
ATOM 1638 C CA . LEU A 1 205 ? -15.999 9.580 5.449 1.00 94.88 205 LEU A CA 1
ATOM 1639 C C . LEU A 1 205 ? -15.244 8.479 6.206 1.00 94.88 205 LEU A C 1
ATOM 1641 O O . LEU A 1 205 ? -15.121 8.533 7.428 1.00 94.88 205 LEU A O 1
ATOM 1645 N N . ILE A 1 206 ? -14.745 7.464 5.494 1.00 95.12 206 ILE A N 1
ATOM 1646 C CA . ILE A 1 206 ? -13.998 6.373 6.129 1.00 95.12 206 ILE A CA 1
ATOM 1647 C C . ILE A 1 206 ? -12.639 6.845 6.635 1.00 95.12 206 ILE A C 1
ATOM 1649 O O . ILE A 1 206 ? -12.231 6.423 7.714 1.00 95.12 206 ILE A O 1
ATOM 1653 N N . PHE A 1 207 ? -11.966 7.734 5.907 1.00 96.88 207 PHE A N 1
ATOM 1654 C CA . PHE A 1 207 ? -10.746 8.369 6.380 1.00 96.88 207 PHE A CA 1
ATOM 1655 C C . PHE A 1 207 ? -10.983 9.049 7.731 1.00 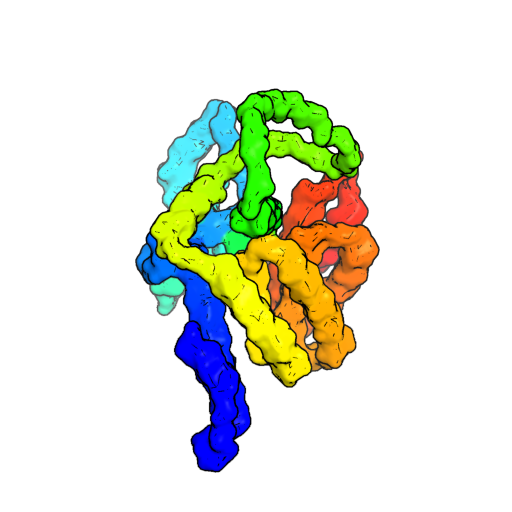96.88 207 PHE A C 1
ATOM 1657 O O . PHE A 1 207 ? -10.323 8.690 8.702 1.00 96.88 207 PHE A O 1
ATOM 1664 N N . ASP A 1 208 ? -11.986 9.922 7.832 1.00 95.56 208 ASP A N 1
ATOM 1665 C CA . ASP A 1 208 ? -12.290 10.652 9.068 1.00 95.56 208 ASP A CA 1
ATOM 1666 C C . ASP A 1 208 ? -12.563 9.701 10.249 1.00 95.56 208 ASP A C 1
ATOM 1668 O O . ASP A 1 208 ? -12.038 9.894 11.346 1.00 95.56 208 ASP A O 1
ATOM 1672 N N . VAL A 1 209 ? -13.295 8.606 10.011 1.00 94.25 209 VAL A N 1
ATOM 1673 C CA . VAL A 1 209 ? -13.554 7.564 11.022 1.00 94.25 209 VAL A CA 1
ATOM 1674 C C . VAL A 1 209 ? -12.269 6.859 11.463 1.00 94.25 209 VAL A C 1
ATOM 1676 O O . VAL A 1 209 ? -12.035 6.699 12.661 1.00 94.25 209 VAL A O 1
ATOM 1679 N N . LEU A 1 210 ? -11.413 6.439 10.525 1.00 95.88 210 LEU A N 1
ATOM 1680 C CA . LEU A 1 210 ? -10.138 5.794 10.858 1.00 95.88 210 LEU A CA 1
ATOM 1681 C C . LEU A 1 210 ? -9.251 6.743 11.673 1.00 95.88 210 LEU A C 1
ATOM 1683 O O . LEU A 1 210 ? -8.650 6.334 12.665 1.00 95.88 210 LEU A O 1
ATOM 1687 N N . MET A 1 211 ? -9.194 8.012 11.274 1.00 95.69 211 MET A N 1
ATOM 1688 C CA . MET A 1 211 ? -8.371 9.037 11.912 1.00 95.69 211 MET A CA 1
ATOM 1689 C C . MET A 1 211 ? -8.896 9.448 13.294 1.00 95.69 211 MET A C 1
ATOM 1691 O O . MET A 1 211 ? -8.108 9.810 14.162 1.00 95.69 211 MET A O 1
ATOM 1695 N N . GLN A 1 212 ? -10.196 9.314 13.552 1.00 93.44 212 GLN A N 1
ATOM 1696 C CA . GLN A 1 212 ? -10.759 9.473 14.892 1.00 93.44 212 GLN A CA 1
ATOM 1697 C C . GLN A 1 212 ? -10.418 8.281 15.805 1.00 93.44 212 GLN A C 1
ATOM 1699 O O . GLN A 1 212 ? -10.010 8.457 16.956 1.00 93.44 212 GLN A O 1
ATOM 1704 N N . ILE A 1 213 ? -10.578 7.052 15.304 1.00 93.06 213 ILE A N 1
ATOM 1705 C CA . ILE A 1 213 ? -10.390 5.832 16.106 1.00 93.06 213 ILE A CA 1
ATOM 1706 C C . ILE A 1 213 ? -8.908 5.599 16.424 1.00 93.06 213 ILE A C 1
ATOM 1708 O O . ILE A 1 213 ? -8.590 5.139 17.520 1.00 93.06 213 ILE A O 1
ATOM 1712 N N . ILE A 1 214 ? -7.992 5.950 15.515 1.00 95.19 214 ILE A N 1
ATOM 1713 C CA . ILE A 1 214 ? -6.552 5.697 15.689 1.00 95.19 214 ILE A CA 1
ATOM 1714 C C . ILE A 1 214 ? -5.952 6.447 16.885 1.00 95.19 214 ILE A C 1
ATOM 1716 O O . ILE A 1 214 ? -4.953 5.998 17.439 1.00 95.19 214 ILE A O 1
ATOM 1720 N N . GLU A 1 215 ? -6.568 7.557 17.306 1.00 89.75 215 GLU A N 1
ATOM 1721 C CA . GLU A 1 215 ? -6.181 8.294 18.517 1.00 89.75 215 GLU A CA 1
ATOM 1722 C C . GLU A 1 215 ? -6.394 7.475 19.799 1.00 89.75 215 GLU A C 1
ATOM 1724 O O . GLU A 1 215 ? -5.703 7.686 20.790 1.00 89.75 215 GLU A O 1
ATOM 1729 N N . HIS A 1 216 ? -7.332 6.526 19.774 1.00 89.00 216 HIS A N 1
ATOM 1730 C CA . HIS A 1 216 ? -7.762 5.763 20.946 1.00 89.00 216 HIS A CA 1
ATOM 1731 C C . HIS A 1 216 ? -7.313 4.301 20.865 1.00 89.00 216 HIS A C 1
ATOM 1733 O O . HIS A 1 216 ? -6.974 3.692 21.875 1.00 89.00 216 HIS A O 1
ATOM 1739 N N . ASN A 1 217 ? -7.319 3.718 19.662 1.00 91.88 217 ASN A N 1
ATOM 1740 C CA . ASN A 1 217 ? -6.966 2.322 19.438 1.00 91.88 217 ASN A CA 1
ATOM 1741 C C . ASN A 1 217 ? -6.252 2.152 18.089 1.00 91.88 217 ASN A C 1
ATOM 1743 O O . ASN A 1 217 ? -6.870 1.936 17.044 1.00 91.88 217 ASN A O 1
ATOM 1747 N N . HIS A 1 218 ? -4.923 2.247 18.118 1.00 94.75 218 HIS A N 1
ATOM 1748 C CA . HIS A 1 218 ? -4.091 2.115 16.924 1.00 94.75 218 HIS A CA 1
ATOM 1749 C C . HIS A 1 218 ? -4.066 0.679 16.378 1.00 94.75 218 HIS A C 1
ATOM 1751 O O . HIS A 1 218 ? -4.062 0.504 15.160 1.00 94.75 218 HIS A O 1
ATOM 1757 N N . ILE A 1 219 ? -4.122 -0.338 17.246 1.00 93.94 219 ILE A N 1
ATOM 1758 C CA . ILE A 1 219 ? -4.092 -1.763 16.867 1.00 93.94 219 ILE A CA 1
ATOM 1759 C C . ILE A 1 219 ? -5.245 -2.091 15.912 1.00 93.94 219 ILE A C 1
ATOM 1761 O O . ILE A 1 219 ? -5.065 -2.782 14.910 1.00 93.94 219 ILE A O 1
ATOM 1765 N N . LEU A 1 220 ? -6.425 -1.539 16.191 1.00 92.81 220 LEU A N 1
ATOM 1766 C CA . LEU A 1 220 ? -7.624 -1.709 15.378 1.00 92.81 220 LEU A CA 1
ATOM 1767 C C . LEU A 1 220 ? -7.509 -1.048 13.989 1.00 92.81 220 LEU A C 1
ATOM 1769 O O . LEU A 1 220 ? -8.019 -1.564 12.990 1.00 92.81 220 LEU A O 1
ATOM 1773 N N . VAL A 1 221 ? -6.859 0.116 13.916 1.00 96.06 221 VAL A N 1
ATOM 1774 C CA . VAL A 1 221 ? -6.866 0.962 12.713 1.00 96.06 221 VAL A CA 1
ATOM 1775 C C . VAL A 1 221 ? -5.704 0.670 11.775 1.00 96.06 221 VAL A C 1
ATOM 1777 O O . VAL A 1 221 ? -5.910 0.647 10.565 1.00 96.06 221 VAL A O 1
ATOM 1780 N N . LEU A 1 222 ? -4.500 0.425 12.291 1.00 97.12 222 LEU A N 1
ATOM 1781 C CA . LEU A 1 222 ? -3.287 0.234 11.488 1.00 97.12 222 LEU A CA 1
ATOM 1782 C C . LEU A 1 222 ? -3.429 -0.763 10.315 1.00 97.12 222 LEU A C 1
ATOM 1784 O O . LEU A 1 222 ? -3.079 -0.382 9.194 1.00 97.12 222 LEU A O 1
ATOM 1788 N N . PRO A 1 223 ? -3.976 -1.986 10.483 1.00 95.12 223 PRO A N 1
ATOM 1789 C CA . PRO A 1 223 ? -4.163 -2.909 9.358 1.00 95.12 223 PRO A CA 1
ATOM 1790 C C . PRO A 1 223 ? -5.147 -2.375 8.305 1.00 95.12 223 PRO A C 1
ATOM 1792 O O . PRO A 1 223 ? -4.933 -2.540 7.103 1.00 95.12 223 PRO A O 1
ATOM 1795 N N . ASN A 1 224 ? -6.206 -1.688 8.739 1.00 95.56 224 ASN A N 1
ATOM 1796 C CA . ASN A 1 224 ? -7.188 -1.070 7.848 1.00 95.56 224 ASN A CA 1
ATOM 1797 C C . ASN A 1 224 ? -6.609 0.149 7.124 1.00 95.56 224 ASN A C 1
ATOM 1799 O O . ASN A 1 224 ? -6.911 0.376 5.955 1.00 95.56 224 ASN A O 1
ATOM 1803 N N . LEU A 1 225 ? -5.720 0.894 7.779 1.00 97.00 225 LEU A N 1
ATOM 1804 C CA . LEU A 1 225 ? -5.038 2.042 7.200 1.00 97.00 225 LEU A CA 1
ATOM 1805 C C . LEU A 1 225 ? -4.063 1.627 6.092 1.00 97.00 225 LEU A C 1
ATOM 1807 O O . LEU A 1 225 ? -3.957 2.312 5.076 1.00 97.00 225 LEU A O 1
ATOM 1811 N N . VAL A 1 226 ? -3.406 0.469 6.237 1.00 96.12 226 VAL A N 1
ATOM 1812 C CA . VAL A 1 226 ? -2.591 -0.137 5.168 1.00 96.12 226 VAL A CA 1
ATOM 1813 C C . VAL A 1 226 ? -3.444 -0.405 3.928 1.00 96.12 226 VAL A C 1
ATOM 1815 O O . VAL A 1 226 ? -3.073 0.019 2.835 1.00 96.12 226 VAL A O 1
ATOM 1818 N N . LYS A 1 227 ? -4.610 -1.045 4.096 1.00 94.00 227 LYS A N 1
ATOM 1819 C CA . LYS A 1 227 ? -5.559 -1.289 2.997 1.00 94.00 227 LYS A CA 1
ATOM 1820 C C . LYS A 1 227 ? -6.069 0.026 2.387 1.00 94.00 227 LYS A C 1
ATOM 1822 O O . LYS A 1 227 ? -6.093 0.167 1.167 1.00 94.00 227 LYS A O 1
ATOM 1827 N N . PHE A 1 228 ? -6.426 0.998 3.230 1.00 96.50 228 PHE A N 1
ATOM 1828 C CA . PHE A 1 228 ? -6.903 2.319 2.814 1.00 96.50 228 PHE A CA 1
ATOM 1829 C C . PHE A 1 228 ? -5.876 3.060 1.948 1.00 96.50 228 PHE A C 1
ATOM 1831 O O . PHE A 1 228 ? -6.229 3.644 0.927 1.00 96.50 228 PHE A O 1
ATOM 1838 N N . THR A 1 229 ? -4.595 2.998 2.318 1.00 96.19 229 THR A N 1
ATOM 1839 C CA . THR A 1 229 ? -3.512 3.694 1.604 1.00 96.19 229 THR A CA 1
ATOM 1840 C C . THR A 1 229 ? -3.379 3.224 0.150 1.00 96.19 229 THR A C 1
ATOM 1842 O O . THR A 1 229 ? -3.015 4.017 -0.711 1.00 96.19 229 THR A O 1
ATOM 1845 N N . GLU A 1 230 ? -3.734 1.972 -0.162 1.00 92.75 230 GLU A N 1
ATOM 1846 C CA . GLU A 1 230 ? -3.716 1.457 -1.541 1.00 92.75 230 GLU A CA 1
ATOM 1847 C C . GLU A 1 230 ? -4.871 1.977 -2.412 1.00 92.75 230 GLU A C 1
ATOM 1849 O O . GLU A 1 230 ? -4.792 1.909 -3.638 1.00 92.75 230 GLU A O 1
ATOM 1854 N N . ILE A 1 231 ? -5.959 2.463 -1.809 1.00 93.56 231 ILE A N 1
ATOM 1855 C CA . ILE A 1 231 ? -7.139 2.960 -2.534 1.00 93.56 231 ILE A CA 1
ATOM 1856 C C . ILE A 1 231 ? -7.318 4.477 -2.440 1.00 93.56 231 ILE A C 1
ATOM 1858 O O . ILE A 1 231 ? -8.176 5.019 -3.136 1.00 93.56 231 ILE A O 1
ATOM 1862 N N . CYS A 1 232 ? -6.532 5.139 -1.592 1.00 94.62 232 CYS A N 1
ATOM 1863 C CA . CYS A 1 232 ? -6.588 6.570 -1.342 1.00 94.62 232 CYS A CA 1
ATOM 1864 C C . CYS A 1 232 ? -6.106 7.372 -2.559 1.00 94.62 232 CYS A C 1
ATOM 1866 O O . CYS A 1 232 ? -5.017 7.149 -3.085 1.00 94.62 232 CYS A O 1
ATOM 1868 N N . GLU A 1 233 ? -6.925 8.334 -2.982 1.00 93.31 233 GLU A N 1
ATOM 1869 C CA . GLU A 1 233 ? -6.650 9.204 -4.133 1.00 93.31 233 GLU A CA 1
ATOM 1870 C C . GLU A 1 233 ? -6.349 10.651 -3.707 1.00 93.31 233 GLU A C 1
ATOM 1872 O O . GLU A 1 233 ? -5.986 11.473 -4.539 1.00 93.31 233 GLU A O 1
ATOM 1877 N N . SER A 1 234 ? -6.462 10.984 -2.416 1.00 95.69 234 SER A N 1
ATOM 1878 C CA . SER A 1 234 ? -6.216 12.336 -1.906 1.00 95.69 234 SER A CA 1
ATOM 1879 C C . SER A 1 234 ? -4.788 12.495 -1.390 1.00 95.69 234 SER A C 1
ATOM 1881 O O . SER A 1 234 ? -4.389 11.867 -0.408 1.00 95.69 234 SER A O 1
ATOM 1883 N N . ARG A 1 235 ? -4.019 13.407 -1.998 1.00 96.00 235 ARG A N 1
ATOM 1884 C CA . ARG A 1 235 ? -2.640 13.693 -1.569 1.00 96.00 235 ARG A CA 1
ATOM 1885 C C . ARG A 1 235 ? -2.565 14.216 -0.133 1.00 96.00 235 ARG A C 1
ATOM 1887 O O . ARG A 1 235 ? -1.607 13.903 0.571 1.00 96.00 235 ARG A O 1
ATOM 1894 N N . ASP A 1 236 ? -3.554 14.987 0.310 1.00 96.25 236 ASP A N 1
ATOM 1895 C CA . ASP A 1 236 ? -3.566 15.541 1.667 1.00 96.25 236 ASP A CA 1
ATOM 1896 C C . ASP A 1 236 ? -3.886 14.477 2.719 1.00 96.25 236 ASP A C 1
ATOM 1898 O O . ASP A 1 236 ? -3.232 14.444 3.760 1.00 96.25 236 ASP A O 1
ATOM 1902 N N . GLN A 1 237 ? -4.780 13.528 2.411 1.00 97.06 237 GLN A N 1
ATOM 1903 C CA . GLN A 1 237 ? -4.985 12.355 3.266 1.00 97.06 237 GLN A CA 1
ATOM 1904 C C . GLN A 1 237 ? -3.683 11.550 3.400 1.00 97.06 237 GLN A C 1
ATOM 1906 O O . GLN A 1 237 ? -3.304 11.185 4.508 1.00 97.06 237 GLN A O 1
ATOM 1911 N N . ILE A 1 238 ? -2.933 11.339 2.309 1.00 98.06 238 ILE A N 1
ATOM 1912 C CA . ILE A 1 238 ? -1.633 10.643 2.360 1.00 98.06 238 ILE A CA 1
ATOM 1913 C C . ILE A 1 238 ? -0.613 11.380 3.245 1.00 98.06 238 ILE A C 1
ATOM 1915 O O . ILE A 1 238 ? 0.099 10.730 4.014 1.00 98.06 238 ILE A O 1
ATOM 1919 N N . LYS A 1 239 ? -0.545 12.719 3.187 1.00 97.88 239 LYS A N 1
ATOM 1920 C CA . LYS A 1 239 ? 0.312 13.509 4.097 1.00 97.88 239 LYS A CA 1
ATOM 1921 C C . LYS A 1 239 ? -0.077 13.295 5.554 1.00 97.88 239 LYS A C 1
ATOM 1923 O O . LYS A 1 239 ? 0.794 13.046 6.383 1.00 97.88 239 LYS A O 1
ATOM 1928 N N . TRP A 1 240 ? -1.372 13.324 5.848 1.00 97.81 240 TRP A N 1
ATOM 1929 C CA . TRP A 1 240 ? -1.877 13.123 7.201 1.00 97.81 240 TRP A CA 1
ATOM 1930 C C . TRP A 1 240 ? -1.564 11.714 7.723 1.00 97.81 240 TRP A C 1
ATOM 1932 O O . TRP A 1 240 ? -1.100 11.559 8.851 1.00 97.81 240 TRP A O 1
ATOM 1942 N N . ILE A 1 241 ? -1.713 10.686 6.877 1.00 98.31 241 ILE A N 1
ATOM 1943 C CA . ILE A 1 241 ? -1.319 9.305 7.201 1.00 98.31 241 ILE A CA 1
ATOM 1944 C C . ILE A 1 241 ? 0.183 9.231 7.488 1.00 98.31 241 ILE A C 1
ATOM 1946 O O . ILE A 1 241 ? 0.565 8.614 8.481 1.00 98.31 241 ILE A O 1
ATOM 1950 N N . LYS A 1 242 ? 1.033 9.877 6.673 1.00 98.06 242 LYS A N 1
ATOM 1951 C CA . LYS A 1 242 ? 2.489 9.936 6.903 1.00 98.06 242 LYS A CA 1
ATOM 1952 C C . LYS A 1 242 ? 2.799 10.502 8.288 1.00 98.06 242 LYS A C 1
ATOM 1954 O O . LYS A 1 242 ? 3.531 9.887 9.061 1.00 98.06 242 LYS A O 1
ATOM 1959 N N . GLU A 1 243 ? 2.243 11.669 8.601 1.00 97.75 243 GLU A N 1
ATOM 1960 C CA . GLU A 1 243 ? 2.484 12.362 9.869 1.00 97.75 243 GLU A CA 1
ATOM 1961 C C . GLU A 1 243 ? 1.976 11.560 11.066 1.00 97.75 243 GLU A C 1
ATOM 1963 O O . GLU A 1 243 ? 2.660 11.465 12.088 1.00 97.75 243 GLU A O 1
ATOM 1968 N N . LYS A 1 244 ? 0.795 10.944 10.945 1.00 97.81 244 LYS A N 1
ATOM 1969 C CA . LYS A 1 244 ? 0.237 10.120 12.015 1.00 97.81 244 LYS A CA 1
ATOM 1970 C C . LYS A 1 244 ? 1.048 8.842 12.227 1.00 97.81 244 LYS A C 1
ATOM 1972 O O . LYS A 1 244 ? 1.325 8.498 13.373 1.00 97.81 244 LYS A O 1
ATOM 1977 N N . ALA A 1 245 ? 1.479 8.179 11.153 1.00 97.94 245 ALA A N 1
ATOM 1978 C CA . ALA A 1 245 ? 2.331 6.994 11.227 1.00 97.94 245 ALA A CA 1
ATOM 1979 C C . ALA A 1 245 ? 3.702 7.302 11.852 1.00 97.94 245 ALA A C 1
ATOM 1981 O O . ALA A 1 245 ? 4.178 6.507 12.656 1.00 97.94 245 ALA A O 1
ATOM 1982 N N . LEU A 1 246 ? 4.305 8.460 11.548 1.00 97.31 246 LEU A N 1
ATOM 1983 C CA . LEU A 1 246 ? 5.545 8.915 12.196 1.00 97.31 246 LEU A CA 1
ATOM 1984 C C . LEU A 1 246 ? 5.360 9.065 13.711 1.00 97.31 246 LEU A C 1
ATOM 1986 O O . LEU A 1 246 ? 6.082 8.441 14.482 1.00 97.31 246 LEU A O 1
ATOM 1990 N N . LYS A 1 247 ? 4.330 9.806 14.138 1.00 97.25 247 LYS A N 1
ATOM 1991 C CA . LYS A 1 247 ? 4.022 9.999 15.568 1.00 97.25 247 LYS A CA 1
ATOM 1992 C C . LYS A 1 247 ? 3.761 8.674 16.290 1.00 97.25 247 LYS A C 1
ATOM 1994 O O . LYS A 1 247 ? 4.212 8.475 17.415 1.00 97.25 247 LYS A O 1
ATOM 1999 N N . LEU A 1 248 ? 3.030 7.758 15.656 1.00 97.25 248 LEU A N 1
ATOM 2000 C CA . LEU A 1 248 ? 2.761 6.434 16.220 1.00 97.25 248 LEU A CA 1
ATOM 2001 C C . LEU A 1 248 ? 4.028 5.581 16.310 1.00 97.25 248 LEU A C 1
ATOM 2003 O O . LEU A 1 248 ? 4.221 4.892 17.301 1.00 97.25 248 LEU A O 1
ATOM 2007 N N . GLN A 1 249 ? 4.923 5.655 15.325 1.00 96.75 249 GLN A N 1
ATOM 2008 C CA . GLN A 1 249 ? 6.183 4.916 15.355 1.00 96.75 249 GLN A CA 1
ATOM 2009 C C . GLN A 1 249 ? 7.111 5.359 16.492 1.00 96.75 249 GLN A C 1
ATOM 2011 O O . GLN A 1 249 ? 7.848 4.525 17.014 1.00 96.75 249 GLN A O 1
ATOM 2016 N N . GLU A 1 250 ? 7.084 6.637 16.869 1.00 95.38 250 GLU A N 1
ATOM 2017 C CA . GLU A 1 250 ? 7.865 7.174 17.992 1.00 95.38 250 GLU A CA 1
ATOM 2018 C C . GLU A 1 250 ? 7.258 6.846 19.365 1.00 95.38 250 GLU A C 1
ATOM 2020 O O . GLU A 1 250 ? 7.981 6.792 20.358 1.00 95.38 250 GLU A O 1
ATOM 2025 N N . THR A 1 251 ? 5.941 6.640 19.431 1.00 95.88 251 THR A N 1
ATOM 2026 C CA . THR A 1 251 ? 5.205 6.444 20.693 1.00 95.88 251 THR A CA 1
ATOM 2027 C C . THR A 1 251 ? 4.934 4.980 21.020 1.00 95.88 251 THR A C 1
ATOM 2029 O O . THR A 1 251 ? 4.890 4.623 22.197 1.00 95.88 251 THR A O 1
ATOM 2032 N N . ILE A 1 252 ? 4.756 4.131 20.006 1.00 96.19 252 ILE A N 1
ATOM 2033 C CA . ILE A 1 252 ? 4.496 2.703 20.186 1.00 96.19 252 ILE A CA 1
ATOM 2034 C C . ILE A 1 252 ? 5.811 1.979 20.530 1.00 96.19 252 ILE A C 1
ATOM 2036 O O . ILE A 1 252 ? 6.817 2.169 19.839 1.00 96.19 252 ILE A O 1
ATOM 2040 N N . PRO A 1 253 ? 5.827 1.153 21.592 1.00 95.19 253 PRO A N 1
ATOM 2041 C CA . PRO A 1 253 ? 6.985 0.346 21.960 1.00 95.19 253 PRO A CA 1
ATOM 2042 C C . PRO A 1 253 ? 7.382 -0.684 20.888 1.00 95.19 253 PRO A C 1
ATOM 2044 O O . PRO A 1 253 ? 6.531 -1.359 20.313 1.00 95.19 253 PRO A O 1
ATOM 2047 N N . MET A 1 254 ? 8.691 -0.873 20.674 1.00 92.31 254 MET A N 1
ATOM 2048 C CA . MET A 1 254 ? 9.239 -1.775 19.639 1.00 92.31 254 MET A CA 1
ATOM 2049 C C . MET A 1 254 ? 8.886 -3.262 19.831 1.00 92.31 254 MET A C 1
ATOM 2051 O O . MET A 1 254 ? 9.010 -4.045 18.887 1.00 92.31 254 MET A O 1
ATOM 2055 N N . ASP A 1 255 ? 8.467 -3.665 21.031 1.00 93.62 255 ASP A N 1
ATOM 2056 C CA . ASP A 1 255 ? 7.945 -4.999 21.339 1.00 93.62 255 ASP A CA 1
ATOM 2057 C C . ASP A 1 255 ? 6.523 -5.232 20.801 1.00 93.62 255 ASP A C 1
ATOM 2059 O O . ASP A 1 255 ? 6.163 -6.387 20.547 1.00 93.62 255 ASP A O 1
ATOM 2063 N N . ASP A 1 256 ? 5.756 -4.175 20.498 1.00 96.00 256 ASP A N 1
ATOM 2064 C CA . ASP A 1 256 ? 4.511 -4.277 19.727 1.00 96.00 256 ASP A CA 1
ATOM 2065 C C . ASP A 1 256 ? 4.803 -4.479 18.233 1.00 96.00 256 ASP A C 1
ATOM 2067 O O . ASP A 1 256 ? 4.603 -3.640 17.345 1.00 96.00 256 ASP A O 1
ATOM 2071 N N . THR A 1 257 ? 5.296 -5.674 17.947 1.00 95.50 257 THR A N 1
ATOM 2072 C CA . THR A 1 257 ? 5.680 -6.098 16.604 1.00 95.50 257 THR A CA 1
ATOM 2073 C C . THR A 1 257 ? 4.506 -6.098 15.619 1.00 95.50 257 THR A C 1
ATOM 2075 O O . THR A 1 257 ? 4.726 -5.903 14.418 1.00 95.50 257 THR A O 1
ATOM 2078 N N . ILE A 1 258 ? 3.268 -6.270 16.102 1.00 95.75 258 ILE A N 1
ATOM 2079 C CA . ILE A 1 258 ? 2.047 -6.309 15.285 1.00 95.75 258 ILE A CA 1
ATOM 2080 C C . ILE A 1 258 ? 1.684 -4.916 14.773 1.00 95.75 258 ILE A C 1
ATOM 2082 O O . ILE A 1 258 ? 1.332 -4.772 13.601 1.00 95.75 258 ILE A O 1
ATOM 2086 N N . SER A 1 259 ? 1.827 -3.877 15.590 1.00 97.12 259 SER A N 1
ATOM 2087 C CA . SER A 1 259 ? 1.676 -2.499 15.115 1.00 97.12 259 SER A CA 1
ATOM 2088 C C . SER A 1 259 ? 2.835 -2.102 14.199 1.00 97.12 259 SER A C 1
ATOM 2090 O O . SER A 1 259 ? 2.631 -1.529 13.122 1.00 97.12 259 SER A O 1
ATOM 2092 N N . HIS A 1 260 ? 4.063 -2.481 14.565 1.00 97.75 260 HIS A N 1
ATOM 2093 C CA . HIS A 1 260 ? 5.265 -2.104 13.826 1.00 97.75 260 HIS A CA 1
ATOM 2094 C C . HIS A 1 260 ? 5.337 -2.668 12.397 1.00 97.75 260 HIS A C 1
ATOM 2096 O O . HIS A 1 260 ? 5.831 -1.969 11.509 1.00 97.75 260 HIS A O 1
ATOM 2102 N N . GLN A 1 261 ? 4.788 -3.858 12.112 1.00 96.94 261 GLN A N 1
ATOM 2103 C CA . GLN A 1 261 ? 4.686 -4.344 10.721 1.00 96.94 261 GLN A CA 1
ATOM 2104 C C . GLN A 1 261 ? 3.847 -3.414 9.828 1.00 96.94 261 GLN A C 1
ATOM 2106 O O . GLN A 1 261 ? 4.169 -3.233 8.656 1.00 96.94 261 GLN A O 1
ATOM 2111 N N . HIS A 1 262 ? 2.796 -2.791 10.363 1.00 98.00 262 HIS A N 1
ATOM 2112 C CA . HIS A 1 262 ? 1.951 -1.877 9.598 1.00 98.00 262 HIS A CA 1
ATOM 2113 C C . HIS A 1 262 ? 2.606 -0.503 9.475 1.00 98.00 262 HIS A C 1
ATOM 2115 O O . HIS A 1 262 ? 2.628 0.069 8.387 1.00 98.00 262 HIS A O 1
ATOM 2121 N N . LEU A 1 263 ? 3.203 -0.004 10.561 1.00 98.31 263 LEU A N 1
ATOM 2122 C CA . LEU A 1 263 ? 3.875 1.294 10.584 1.00 98.31 263 LEU A CA 1
ATOM 2123 C C . LEU A 1 263 ? 5.009 1.383 9.566 1.00 98.31 263 LEU A C 1
ATOM 2125 O O . LEU A 1 263 ? 5.041 2.328 8.783 1.00 98.31 263 LEU A O 1
ATOM 2129 N N . ILE A 1 264 ? 5.913 0.397 9.519 1.00 98.25 264 ILE A N 1
ATOM 2130 C CA . ILE A 1 264 ? 7.040 0.455 8.577 1.00 98.25 264 ILE A CA 1
ATOM 2131 C C . ILE A 1 264 ? 6.572 0.457 7.123 1.00 98.25 264 ILE A C 1
ATOM 2133 O O . ILE A 1 264 ? 7.124 1.189 6.301 1.00 98.25 264 ILE A O 1
ATOM 2137 N N . TYR A 1 265 ? 5.523 -0.308 6.809 1.00 98.25 265 TYR A N 1
ATOM 2138 C CA . TYR A 1 265 ? 4.923 -0.294 5.482 1.00 98.25 265 TYR A CA 1
ATOM 2139 C C . TYR A 1 265 ? 4.314 1.075 5.163 1.00 98.25 265 TYR A C 1
ATOM 2141 O O . TYR A 1 265 ? 4.635 1.648 4.123 1.00 98.25 265 TYR A O 1
ATOM 2149 N N . LEU A 1 266 ? 3.486 1.620 6.064 1.00 98.38 266 LEU A N 1
ATOM 2150 C CA . LEU A 1 266 ? 2.841 2.926 5.894 1.00 98.38 266 LEU A CA 1
ATOM 2151 C C . LEU A 1 266 ? 3.869 4.042 5.699 1.00 98.38 266 LEU A C 1
ATOM 2153 O O . LEU A 1 266 ? 3.712 4.857 4.793 1.00 98.38 266 LEU A O 1
ATOM 2157 N N . LEU A 1 267 ? 4.941 4.057 6.494 1.00 98.38 267 LEU A N 1
ATOM 2158 C CA . LEU A 1 267 ? 6.013 5.045 6.382 1.00 98.38 267 LEU A CA 1
ATOM 2159 C C . LEU A 1 267 ? 6.690 4.982 5.011 1.00 98.38 267 LEU A C 1
ATOM 2161 O O . LEU A 1 267 ? 6.823 6.007 4.347 1.00 98.38 267 LEU A O 1
ATOM 2165 N N . CYS A 1 268 ? 7.051 3.785 4.546 1.00 98.19 268 CYS A N 1
ATOM 2166 C CA . CYS A 1 268 ? 7.679 3.623 3.236 1.00 98.19 268 CYS A CA 1
ATOM 2167 C C . CYS A 1 268 ? 6.729 3.984 2.089 1.00 98.19 268 CYS A C 1
ATOM 2169 O O . CYS A 1 268 ? 7.107 4.723 1.181 1.00 98.19 268 CYS A O 1
ATOM 2171 N N . LYS A 1 269 ? 5.489 3.487 2.135 1.00 97.56 269 LYS A N 1
ATOM 2172 C CA . LYS A 1 269 ? 4.484 3.699 1.090 1.00 97.56 269 LYS A CA 1
ATOM 2173 C C . LYS A 1 269 ? 4.099 5.171 0.967 1.00 97.56 269 LYS A C 1
ATOM 2175 O O . LYS A 1 269 ? 4.130 5.711 -0.135 1.00 97.56 269 LYS A O 1
ATOM 2180 N N . THR A 1 270 ? 3.764 5.834 2.075 1.00 98.25 270 THR A N 1
ATOM 2181 C CA . THR A 1 270 ? 3.343 7.245 2.049 1.00 98.25 270 THR A CA 1
ATOM 2182 C C . THR A 1 270 ? 4.484 8.175 1.655 1.00 98.25 270 THR A C 1
ATOM 2184 O O . THR A 1 270 ? 4.257 9.099 0.877 1.00 98.25 270 THR A O 1
ATOM 2187 N N . GLN A 1 271 ? 5.719 7.913 2.098 1.00 97.50 271 GLN A N 1
ATOM 2188 C CA . GLN A 1 271 ? 6.877 8.670 1.624 1.00 97.50 271 GLN A CA 1
ATOM 2189 C C . GLN A 1 271 ? 7.114 8.463 0.127 1.00 97.50 271 GLN A C 1
ATOM 2191 O O . GLN A 1 271 ? 7.262 9.447 -0.589 1.00 97.50 271 GLN A O 1
ATOM 2196 N N . ALA A 1 272 ? 7.054 7.226 -0.375 1.00 96.88 272 ALA A N 1
ATOM 2197 C CA . ALA A 1 272 ? 7.172 6.953 -1.808 1.00 96.88 272 ALA A CA 1
ATOM 2198 C C . ALA A 1 272 ? 6.085 7.669 -2.634 1.00 96.88 272 ALA A C 1
ATOM 2200 O O . ALA A 1 272 ? 6.377 8.260 -3.669 1.00 96.88 272 ALA A O 1
ATOM 2201 N N . MET A 1 273 ? 4.834 7.675 -2.160 1.00 96.44 273 MET A N 1
ATOM 2202 C CA . MET A 1 273 ? 3.732 8.385 -2.822 1.00 96.44 273 MET A CA 1
ATOM 2203 C C . MET A 1 273 ? 3.919 9.906 -2.816 1.00 96.44 273 MET A C 1
ATOM 2205 O O . MET A 1 273 ? 3.486 10.576 -3.753 1.00 96.44 273 MET A O 1
ATOM 2209 N N . LEU A 1 274 ? 4.553 10.462 -1.783 1.00 96.69 274 LEU A N 1
ATOM 2210 C CA . LEU A 1 274 ? 4.772 11.903 -1.650 1.00 96.69 274 LEU A CA 1
ATOM 2211 C C . LEU A 1 274 ? 6.084 12.394 -2.261 1.00 96.69 274 LEU A C 1
ATOM 2213 O O . LEU A 1 274 ? 6.203 13.606 -2.433 1.00 96.69 274 LEU A O 1
ATOM 2217 N N . ILE A 1 275 ? 6.971 11.470 -2.649 1.00 95.31 275 ILE A N 1
ATOM 2218 C CA . ILE A 1 275 ? 8.351 11.699 -3.089 1.00 95.31 275 ILE A CA 1
ATOM 2219 C C . ILE A 1 275 ? 9.176 12.268 -1.921 1.00 95.31 275 ILE A C 1
ATOM 2221 O O . ILE A 1 275 ? 9.059 13.456 -1.614 1.00 95.31 275 ILE A O 1
ATOM 2225 N N . PRO A 1 276 ? 9.986 11.444 -1.229 1.00 95.00 276 PRO A N 1
ATOM 2226 C CA . PRO A 1 276 ? 10.699 11.895 -0.043 1.00 95.00 276 PRO A CA 1
ATOM 2227 C C . PRO A 1 276 ? 11.859 12.817 -0.414 1.00 95.00 276 PRO A C 1
ATOM 2229 O O . PRO A 1 276 ? 12.524 12.638 -1.436 1.00 95.00 276 PRO A O 1
ATOM 2232 N N . THR A 1 277 ? 12.158 13.765 0.467 1.00 94.25 277 THR A N 1
ATOM 2233 C CA . THR A 1 277 ? 13.439 14.479 0.428 1.00 94.25 277 THR A CA 1
ATOM 2234 C C . THR A 1 277 ? 14.591 13.542 0.807 1.00 94.25 277 THR A C 1
ATOM 2236 O O . THR A 1 277 ? 14.394 12.540 1.498 1.00 94.25 277 THR A O 1
ATOM 2239 N N . LEU A 1 278 ? 15.827 13.881 0.419 1.00 93.19 278 LEU A N 1
ATOM 2240 C CA . LEU A 1 278 ? 17.011 13.097 0.795 1.00 93.19 278 LEU A CA 1
ATOM 2241 C C . LEU A 1 278 ? 17.138 12.924 2.322 1.00 93.19 278 LEU A C 1
ATOM 2243 O O . LEU A 1 278 ? 17.490 11.843 2.786 1.00 93.19 278 LEU A O 1
ATOM 2247 N N . GLY A 1 279 ? 16.815 13.961 3.103 1.00 95.62 279 GLY A N 1
ATOM 2248 C CA . GLY A 1 279 ? 16.855 13.906 4.568 1.00 95.62 279 GLY A CA 1
ATOM 2249 C C . GLY A 1 279 ? 15.809 12.957 5.163 1.00 95.62 279 GLY A C 1
ATOM 2250 O O . GLY A 1 279 ? 16.147 12.135 6.014 1.00 95.62 279 GLY A O 1
ATOM 2251 N N . GLU A 1 280 ? 14.564 13.013 4.675 1.00 95.50 280 GLU A N 1
ATOM 2252 C CA . GLU A 1 280 ? 13.511 12.063 5.071 1.00 95.50 280 GLU A CA 1
ATOM 2253 C C . GLU A 1 280 ? 13.906 10.623 4.716 1.00 95.50 280 GLU A C 1
ATOM 2255 O O . GLU A 1 280 ? 13.755 9.713 5.533 1.00 95.50 280 GLU A O 1
ATOM 2260 N N . LEU A 1 281 ? 1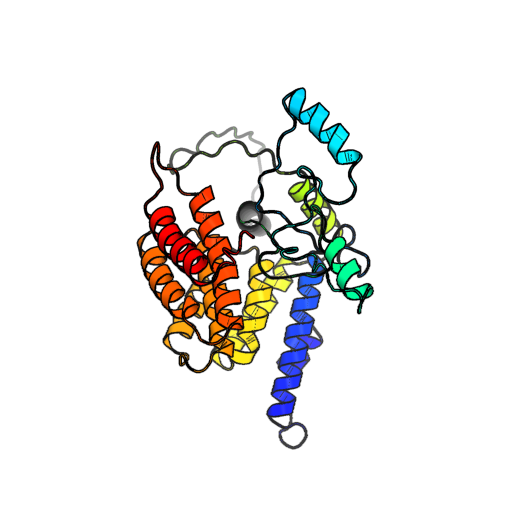4.487 10.421 3.528 1.00 96.06 281 LEU A N 1
ATOM 2261 C CA . LEU A 1 281 ? 14.931 9.106 3.084 1.00 96.06 281 LEU A CA 1
ATOM 2262 C C . LEU A 1 281 ? 16.085 8.565 3.936 1.00 96.06 281 LEU A C 1
ATOM 2264 O O . LEU A 1 281 ? 16.086 7.386 4.270 1.00 96.06 281 LEU A O 1
ATOM 2268 N N . GLN A 1 282 ? 17.054 9.399 4.321 1.00 96.00 282 GLN A N 1
ATOM 2269 C CA . GLN A 1 282 ? 18.149 8.992 5.208 1.00 96.00 282 GLN A CA 1
ATOM 2270 C C . GLN A 1 282 ? 17.629 8.497 6.562 1.00 96.00 282 GLN A C 1
ATOM 2272 O O . GLN A 1 282 ? 18.044 7.432 7.025 1.00 96.00 282 GLN A O 1
ATOM 2277 N N . GLN A 1 283 ? 16.699 9.236 7.173 1.00 95.88 283 GLN A N 1
ATOM 2278 C CA . GLN A 1 283 ? 16.063 8.839 8.433 1.00 95.88 283 GLN A CA 1
ATOM 2279 C C . GLN A 1 283 ? 15.293 7.525 8.272 1.00 95.88 283 GLN A C 1
ATOM 2281 O O . GLN A 1 283 ? 15.456 6.594 9.066 1.00 95.88 283 GLN A O 1
ATOM 2286 N N . LEU A 1 284 ? 14.508 7.404 7.199 1.00 97.06 284 LEU A N 1
ATOM 2287 C CA . LEU A 1 284 ? 13.740 6.197 6.933 1.00 97.06 284 LEU A CA 1
ATOM 2288 C C . LEU A 1 284 ? 14.642 4.984 6.649 1.00 97.06 284 LEU A C 1
ATOM 2290 O O . LEU A 1 284 ? 14.353 3.888 7.119 1.00 97.06 284 LEU A O 1
ATOM 2294 N N . CYS A 1 285 ? 15.766 5.162 5.955 1.00 96.62 285 CYS A N 1
ATOM 2295 C CA . CYS A 1 285 ? 16.758 4.114 5.709 1.00 96.62 285 CYS A CA 1
ATOM 2296 C C . CYS A 1 285 ? 17.370 3.564 7.008 1.00 96.62 285 CYS A C 1
ATOM 2298 O O . CYS A 1 285 ? 17.563 2.352 7.129 1.00 96.62 285 CYS A O 1
ATOM 2300 N N . GLN A 1 286 ? 17.631 4.419 8.003 1.00 95.62 286 GLN A N 1
ATOM 2301 C CA . GLN A 1 286 ? 18.084 3.966 9.325 1.00 95.62 286 GLN A CA 1
ATOM 2302 C C . GLN A 1 286 ? 17.021 3.091 10.002 1.00 95.62 286 GLN A C 1
ATOM 2304 O O . GLN A 1 286 ? 17.336 2.012 10.513 1.00 95.62 286 GLN A O 1
ATOM 2309 N N . LEU A 1 287 ? 15.755 3.516 9.942 1.00 96.25 287 LEU A N 1
ATOM 2310 C CA . LEU A 1 287 ? 14.628 2.756 10.474 1.00 96.25 287 LEU A CA 1
ATOM 2311 C C . LEU A 1 287 ? 14.477 1.405 9.755 1.00 96.25 287 LEU A C 1
ATOM 2313 O O . LEU A 1 287 ? 14.466 0.361 10.402 1.00 96.25 287 LEU A O 1
ATOM 2317 N N . ILE A 1 288 ? 14.458 1.399 8.420 1.00 97.38 288 ILE A N 1
ATOM 2318 C CA . ILE A 1 288 ? 14.404 0.188 7.584 1.00 97.38 288 ILE A CA 1
ATOM 2319 C C . ILE A 1 288 ? 15.526 -0.783 7.962 1.00 97.38 288 ILE A C 1
ATOM 2321 O O . ILE A 1 288 ? 15.273 -1.972 8.156 1.00 97.38 288 ILE A O 1
ATOM 2325 N N . GLY A 1 289 ? 16.756 -0.286 8.126 1.00 95.56 289 GLY A N 1
ATOM 2326 C CA . GLY A 1 289 ? 17.903 -1.097 8.525 1.00 95.56 289 GLY A CA 1
ATOM 2327 C C . GLY A 1 289 ? 17.716 -1.810 9.870 1.00 95.56 289 GLY A C 1
ATOM 2328 O O . GLY A 1 289 ? 18.218 -2.923 10.039 1.00 95.56 289 GLY A O 1
ATOM 2329 N N . ASN A 1 290 ? 16.975 -1.216 10.809 1.00 94.88 290 ASN A N 1
ATOM 2330 C CA . ASN A 1 290 ? 16.629 -1.848 12.085 1.00 94.88 290 ASN A CA 1
ATOM 2331 C C . ASN A 1 290 ? 15.524 -2.897 11.919 1.00 94.88 290 ASN A C 1
ATOM 2333 O O . ASN A 1 290 ? 15.658 -4.014 12.415 1.00 94.88 290 ASN A O 1
ATOM 2337 N N . TYR A 1 291 ? 14.472 -2.588 11.161 1.00 96.69 291 TYR A N 1
ATOM 2338 C CA . TYR A 1 291 ? 13.347 -3.505 10.957 1.00 96.69 291 TYR A CA 1
ATOM 2339 C C . TYR A 1 291 ? 13.742 -4.748 10.151 1.00 96.69 291 TYR A C 1
ATOM 2341 O O . TYR A 1 291 ? 13.304 -5.856 10.462 1.00 96.69 291 TYR A O 1
ATOM 2349 N N . LEU A 1 292 ? 14.643 -4.605 9.173 1.00 95.69 292 LEU A N 1
ATOM 2350 C CA . LEU A 1 292 ? 15.191 -5.733 8.414 1.00 95.69 292 LEU A CA 1
ATOM 2351 C C . LEU A 1 292 ? 16.002 -6.710 9.283 1.00 95.69 292 LEU A C 1
ATOM 2353 O O . LEU A 1 292 ? 16.154 -7.871 8.904 1.00 95.69 292 LEU A O 1
ATOM 2357 N N . LYS A 1 293 ? 16.487 -6.282 10.455 1.00 94.19 293 LYS A N 1
ATOM 2358 C CA . LYS A 1 293 ? 17.177 -7.144 11.432 1.00 94.19 293 LYS A CA 1
ATOM 2359 C C . LYS A 1 293 ? 16.224 -7.836 12.411 1.00 94.19 293 LYS A C 1
ATOM 2361 O O . LYS A 1 293 ? 16.692 -8.622 13.230 1.00 94.19 293 LYS A O 1
ATOM 2366 N N . SER A 1 294 ? 14.919 -7.560 12.349 1.00 94.69 294 SER A N 1
ATOM 2367 C CA . SER A 1 294 ? 13.936 -8.165 13.251 1.00 94.69 294 SER A CA 1
ATOM 2368 C C . SER A 1 294 ? 13.962 -9.696 13.174 1.00 94.69 294 SER A C 1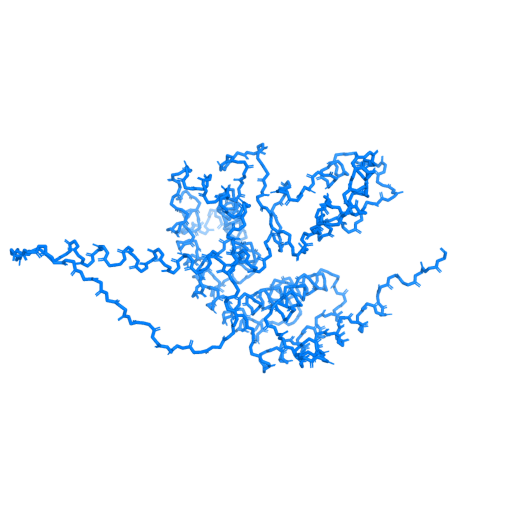
ATOM 2370 O O . SER A 1 294 ? 14.048 -10.282 12.090 1.00 94.69 294 SER A O 1
ATOM 2372 N N . SER A 1 295 ? 13.836 -10.356 14.326 1.00 93.94 295 SER A N 1
ATOM 2373 C CA . SER A 1 295 ? 13.649 -11.811 14.416 1.00 93.94 295 SER A CA 1
ATOM 2374 C C . SER A 1 295 ? 12.337 -12.255 13.754 1.00 93.94 295 SER A C 1
ATOM 2376 O O . SER A 1 295 ? 12.242 -13.360 13.214 1.00 93.94 295 SER A O 1
ATOM 2378 N N . HIS A 1 296 ? 11.338 -11.372 13.719 1.00 94.25 296 HIS A N 1
ATOM 2379 C CA . HIS A 1 296 ? 10.015 -11.647 13.181 1.00 94.25 296 HIS A CA 1
ATOM 2380 C C . HIS A 1 296 ? 9.984 -11.482 11.657 1.00 94.25 296 HIS A C 1
ATOM 2382 O O . HIS A 1 296 ? 10.198 -10.400 11.109 1.00 94.25 296 HIS A O 1
ATOM 2388 N N . ILE A 1 297 ? 9.695 -12.574 10.943 1.00 93.00 297 ILE A N 1
ATOM 2389 C CA . ILE A 1 297 ? 9.674 -12.586 9.471 1.00 93.00 297 ILE A CA 1
ATOM 2390 C C . ILE A 1 297 ? 8.593 -11.671 8.881 1.00 93.00 297 ILE A C 1
ATOM 2392 O O . ILE A 1 297 ? 8.825 -11.045 7.853 1.00 93.00 297 ILE A O 1
ATOM 2396 N N . PHE A 1 298 ? 7.439 -11.544 9.540 1.00 94.12 298 PHE A N 1
ATOM 2397 C CA . PHE A 1 298 ? 6.347 -10.699 9.055 1.00 94.12 298 PHE A CA 1
ATOM 2398 C C . PHE A 1 298 ? 6.724 -9.209 9.058 1.00 94.12 298 PHE A C 1
ATOM 2400 O O . PHE A 1 298 ? 6.387 -8.508 8.107 1.00 94.12 298 PHE A O 1
ATOM 2407 N N . ILE A 1 299 ? 7.519 -8.753 10.039 1.00 96.56 299 ILE A N 1
ATOM 2408 C CA . ILE A 1 299 ? 8.073 -7.392 10.044 1.00 96.56 299 ILE A CA 1
ATOM 2409 C C . ILE A 1 299 ? 8.987 -7.211 8.834 1.00 96.56 299 ILE A C 1
ATOM 2411 O O . ILE A 1 299 ? 8.787 -6.289 8.050 1.00 96.56 299 ILE A O 1
ATOM 2415 N N . ARG A 1 300 ? 9.944 -8.129 8.637 1.00 95.38 300 ARG A N 1
ATOM 2416 C CA . ARG A 1 300 ? 10.885 -8.068 7.509 1.00 95.38 300 ARG A CA 1
ATOM 2417 C C . ARG A 1 300 ? 10.154 -8.054 6.163 1.00 95.38 300 ARG A C 1
ATOM 2419 O O . ARG A 1 300 ? 10.496 -7.254 5.301 1.00 95.38 300 ARG A O 1
ATOM 2426 N N . ASN A 1 301 ? 9.110 -8.866 6.001 1.00 93.62 301 ASN A N 1
ATOM 2427 C CA . ASN A 1 301 ? 8.287 -8.894 4.788 1.00 93.62 301 ASN A CA 1
ATOM 242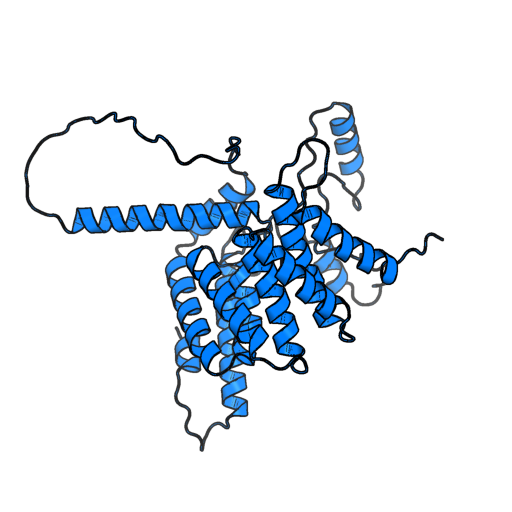8 C C . ASN A 1 301 ? 7.547 -7.570 4.549 1.00 93.62 301 ASN A C 1
ATOM 2430 O O . ASN A 1 301 ? 7.517 -7.081 3.417 1.00 93.62 301 ASN A O 1
ATOM 2434 N N . ALA A 1 302 ? 6.970 -6.973 5.595 1.00 95.50 302 ALA A N 1
ATOM 2435 C CA . ALA A 1 302 ? 6.314 -5.673 5.491 1.00 95.50 302 ALA A CA 1
ATOM 2436 C C . ALA A 1 302 ? 7.317 -4.563 5.135 1.00 95.50 302 ALA A C 1
ATOM 2438 O O . ALA A 1 302 ? 7.051 -3.743 4.255 1.00 95.50 302 ALA A O 1
ATOM 2439 N N . THR A 1 303 ? 8.509 -4.592 5.739 1.00 96.94 303 THR A N 1
ATOM 2440 C CA . THR A 1 303 ? 9.608 -3.676 5.418 1.00 96.94 303 THR A CA 1
ATOM 2441 C C . THR A 1 303 ? 10.066 -3.822 3.971 1.00 96.94 303 THR A C 1
ATOM 2443 O O . THR A 1 303 ? 10.196 -2.817 3.284 1.00 96.94 303 THR A O 1
ATOM 2446 N N . LEU A 1 304 ? 10.259 -5.048 3.474 1.00 94.94 304 LEU A N 1
ATOM 2447 C CA . LEU A 1 304 ? 10.625 -5.298 2.075 1.00 94.94 304 LEU A CA 1
ATOM 2448 C C . LEU A 1 304 ? 9.532 -4.828 1.104 1.00 94.94 304 LEU A C 1
ATOM 2450 O O . LEU A 1 304 ? 9.840 -4.251 0.064 1.00 94.94 304 LEU A O 1
ATOM 2454 N N . SER A 1 305 ? 8.260 -5.018 1.465 1.00 92.94 305 SER A N 1
ATOM 2455 C CA . SER A 1 305 ? 7.121 -4.545 0.667 1.00 92.94 305 SER A CA 1
ATOM 2456 C C . SER A 1 305 ? 7.102 -3.017 0.560 1.00 92.94 305 SER A C 1
ATOM 2458 O O . SER A 1 305 ? 6.863 -2.482 -0.521 1.00 92.94 305 SER A O 1
ATOM 2460 N N . GLY A 1 306 ? 7.398 -2.312 1.655 1.00 95.50 306 GLY A N 1
ATOM 2461 C CA . GLY A 1 306 ? 7.547 -0.856 1.660 1.00 95.50 306 GLY A CA 1
ATOM 2462 C C . GLY A 1 306 ? 8.797 -0.378 0.911 1.00 95.50 306 GLY A C 1
ATOM 2463 O O . GLY A 1 306 ? 8.733 0.568 0.128 1.00 95.50 306 GLY A O 1
ATOM 2464 N N . LEU A 1 307 ? 9.925 -1.066 1.094 1.00 95.25 307 LEU A N 1
ATOM 2465 C CA . LEU A 1 307 ? 11.198 -0.773 0.433 1.00 95.25 307 LEU A CA 1
ATOM 2466 C C . LEU A 1 307 ? 11.090 -0.861 -1.094 1.00 95.25 307 LEU A C 1
ATOM 2468 O O . LEU A 1 307 ? 11.702 -0.057 -1.795 1.00 95.25 307 LEU A O 1
ATOM 2472 N N . LEU A 1 308 ? 10.265 -1.779 -1.609 1.00 92.81 308 LEU A N 1
ATOM 2473 C CA . LEU A 1 308 ? 9.952 -1.865 -3.035 1.00 92.81 308 LEU A CA 1
ATOM 2474 C C . LEU A 1 308 ? 9.329 -0.563 -3.568 1.00 92.81 308 LEU A C 1
ATOM 2476 O O . LEU A 1 308 ? 9.734 -0.095 -4.630 1.00 92.81 308 LEU A O 1
ATOM 2480 N N . CYS A 1 309 ? 8.405 0.054 -2.823 1.00 93.62 309 CYS A N 1
ATOM 2481 C CA . CYS A 1 309 ? 7.813 1.341 -3.204 1.00 93.62 309 CYS A CA 1
ATOM 2482 C C . CYS A 1 309 ? 8.849 2.470 -3.221 1.00 93.62 309 CYS A C 1
ATOM 2484 O O . CYS A 1 309 ? 8.842 3.296 -4.128 1.00 93.62 309 CYS A O 1
ATOM 2486 N N . LEU A 1 310 ? 9.753 2.518 -2.241 1.00 95.12 310 LEU A N 1
ATOM 2487 C CA . LEU A 1 310 ? 10.804 3.541 -2.207 1.00 95.12 310 LEU A CA 1
ATOM 2488 C C . LEU A 1 310 ? 11.777 3.388 -3.375 1.00 95.12 310 LEU A C 1
ATOM 2490 O O . LEU A 1 310 ? 12.121 4.377 -4.017 1.00 95.12 310 LEU A O 1
ATOM 2494 N N . LEU A 1 311 ? 12.181 2.152 -3.682 1.00 93.62 311 LEU A N 1
ATOM 2495 C CA . LEU A 1 311 ? 13.038 1.868 -4.830 1.00 93.62 311 LEU A CA 1
ATOM 2496 C C . LEU A 1 311 ? 12.370 2.300 -6.137 1.00 93.62 311 LEU A C 1
ATOM 2498 O O . LEU A 1 311 ? 13.008 2.940 -6.971 1.00 93.62 311 LEU A O 1
ATOM 2502 N N . GLU A 1 312 ? 11.086 1.978 -6.298 1.00 91.81 312 GLU A N 1
ATOM 2503 C CA . GLU A 1 312 ? 10.292 2.409 -7.443 1.00 91.81 312 GLU A CA 1
ATOM 2504 C C . GLU A 1 312 ? 10.244 3.941 -7.544 1.00 91.81 312 GLU A C 1
ATOM 2506 O O . GLU A 1 312 ? 10.498 4.487 -8.617 1.00 91.81 312 GLU A O 1
ATOM 2511 N N . CYS A 1 313 ? 9.980 4.633 -6.430 1.00 94.19 313 CYS A N 1
ATOM 2512 C CA . CYS A 1 313 ? 9.952 6.092 -6.370 1.00 94.19 313 CYS A CA 1
ATOM 2513 C C . CYS A 1 313 ? 11.286 6.675 -6.827 1.00 94.19 313 CYS A C 1
ATOM 2515 O O . CYS A 1 313 ? 11.330 7.388 -7.825 1.00 94.19 313 CYS A O 1
ATOM 2517 N N . CYS A 1 314 ? 12.381 6.323 -6.149 1.00 91.88 314 CYS A N 1
ATOM 2518 C CA . CYS A 1 314 ? 13.703 6.863 -6.446 1.00 91.88 314 CYS A CA 1
ATOM 2519 C C . CYS A 1 314 ? 14.152 6.522 -7.874 1.00 91.88 314 CYS A C 1
ATOM 2521 O O . CYS A 1 314 ? 14.779 7.351 -8.525 1.00 91.88 314 CYS A O 1
ATOM 2523 N N . SER A 1 315 ? 13.793 5.344 -8.397 1.00 89.50 315 SER A N 1
ATOM 2524 C CA . SER A 1 315 ? 14.094 4.975 -9.784 1.00 89.50 315 SER A CA 1
ATOM 2525 C C . SER A 1 315 ? 13.327 5.813 -10.809 1.00 89.50 315 SER A C 1
ATOM 2527 O O . SER A 1 315 ? 13.812 5.971 -11.929 1.00 89.50 315 SER A O 1
ATOM 2529 N N . LYS A 1 316 ? 12.123 6.292 -10.474 1.00 88.12 316 LYS A N 1
ATOM 2530 C CA . LYS A 1 316 ? 11.266 7.074 -11.377 1.00 88.12 316 LYS A CA 1
ATOM 2531 C C . LYS A 1 316 ? 11.522 8.579 -11.279 1.00 88.12 316 LYS A C 1
ATOM 2533 O O . LYS A 1 316 ? 11.412 9.265 -12.291 1.00 88.12 316 LYS A O 1
ATOM 2538 N N . THR A 1 317 ? 11.850 9.092 -10.094 1.00 86.00 317 THR A N 1
ATOM 2539 C CA . THR A 1 317 ? 11.965 10.539 -9.842 1.00 86.00 317 THR A CA 1
ATOM 2540 C C . THR A 1 317 ? 13.393 11.058 -9.901 1.00 86.00 317 THR A C 1
ATOM 2542 O O . THR A 1 317 ? 13.594 12.229 -10.220 1.00 86.00 317 THR A O 1
ATOM 2545 N N . ASN A 1 318 ? 14.395 10.221 -9.614 1.00 81.56 318 ASN A N 1
ATOM 2546 C CA . ASN A 1 318 ? 15.758 10.706 -9.440 1.00 81.56 318 ASN A CA 1
ATOM 2547 C C . ASN A 1 318 ? 16.588 10.369 -10.673 1.00 81.56 318 ASN A C 1
ATOM 2549 O O . ASN A 1 318 ? 16.853 9.210 -10.985 1.00 81.56 318 ASN A O 1
ATOM 2553 N N . THR A 1 319 ? 17.025 11.408 -11.377 1.00 71.94 319 THR A N 1
ATOM 2554 C CA . THR A 1 319 ? 17.872 11.268 -12.560 1.00 71.94 319 THR A CA 1
ATOM 2555 C C . THR A 1 319 ? 19.234 11.888 -12.303 1.00 71.94 319 THR A C 1
ATOM 2557 O O . THR A 1 319 ? 19.340 13.089 -12.056 1.00 71.94 319 THR A O 1
ATOM 2560 N N . THR A 1 320 ? 20.289 11.092 -12.430 1.00 71.19 320 THR A N 1
ATOM 2561 C CA . THR A 1 320 ? 21.678 11.563 -12.431 1.00 71.19 320 THR A CA 1
ATOM 2562 C C . THR A 1 320 ? 22.391 11.020 -13.663 1.00 71.19 320 THR A C 1
ATOM 2564 O O . THR A 1 320 ? 22.363 9.824 -13.940 1.00 71.19 320 THR A O 1
ATOM 2567 N N . ILE A 1 321 ? 23.026 11.900 -14.440 1.00 68.69 321 ILE A N 1
ATOM 2568 C CA . ILE A 1 321 ? 23.750 11.498 -15.653 1.00 68.69 321 ILE A CA 1
ATOM 2569 C C . ILE A 1 321 ? 25.023 10.750 -15.241 1.00 68.69 321 ILE A C 1
ATOM 2571 O O . ILE A 1 321 ? 25.839 11.274 -14.487 1.00 68.69 321 ILE A O 1
ATOM 2575 N N . GLY A 1 322 ? 25.195 9.525 -15.743 1.00 71.50 322 GLY A N 1
ATOM 2576 C CA . GLY A 1 322 ? 26.441 8.760 -15.612 1.00 71.50 322 GLY A CA 1
ATOM 2577 C C . GLY A 1 322 ? 26.745 8.188 -14.220 1.00 71.50 322 GLY A C 1
ATOM 2578 O O . GLY A 1 322 ? 27.797 7.578 -14.049 1.00 71.50 322 GLY A O 1
ATOM 2579 N N . ARG A 1 323 ? 25.854 8.349 -13.232 1.00 80.62 323 ARG A N 1
ATOM 2580 C CA . ARG A 1 323 ? 25.977 7.751 -11.891 1.00 80.62 323 ARG A CA 1
ATOM 2581 C C . ARG A 1 323 ? 24.610 7.487 -11.266 1.00 80.62 323 ARG A C 1
ATOM 2583 O O . ARG A 1 323 ? 23.611 8.023 -11.734 1.00 80.62 323 ARG A O 1
ATOM 2590 N N . LEU A 1 324 ? 24.580 6.679 -10.210 1.00 83.38 324 LEU A N 1
ATOM 2591 C CA . LEU A 1 324 ? 23.397 6.474 -9.372 1.00 83.38 324 LEU A CA 1
ATOM 2592 C C . LEU A 1 324 ? 23.130 7.739 -8.532 1.00 83.38 324 LEU A C 1
ATOM 2594 O O . LEU A 1 324 ? 24.091 8.403 -8.138 1.00 83.38 324 LEU A O 1
ATOM 2598 N N . SER A 1 325 ? 21.864 8.072 -8.268 1.00 89.88 325 SER A N 1
ATOM 2599 C CA . SER A 1 325 ? 21.535 9.187 -7.371 1.00 89.88 325 SER A CA 1
ATOM 2600 C C . SER A 1 325 ? 21.886 8.829 -5.925 1.00 89.88 325 SER A C 1
ATOM 2602 O O . SER A 1 325 ? 21.958 7.644 -5.584 1.00 89.88 325 SER A O 1
ATOM 2604 N N . ASP A 1 326 ? 22.086 9.831 -5.068 1.00 90.38 326 ASP A N 1
ATOM 2605 C CA . ASP A 1 326 ? 22.452 9.601 -3.665 1.00 90.38 326 ASP A CA 1
ATOM 2606 C C . ASP A 1 326 ? 21.351 8.815 -2.928 1.00 90.38 326 ASP A C 1
ATOM 2608 O O . ASP A 1 326 ? 21.635 7.901 -2.155 1.00 90.38 326 ASP A O 1
ATOM 2612 N N . GLU A 1 327 ? 20.082 9.082 -3.245 1.00 92.69 327 GLU A N 1
ATOM 2613 C CA . GLU A 1 327 ? 18.923 8.350 -2.724 1.00 92.69 327 GLU A CA 1
ATOM 2614 C C . GLU A 1 327 ? 18.943 6.872 -3.123 1.00 92.69 327 GLU A C 1
ATOM 2616 O O . GLU A 1 327 ? 18.780 5.983 -2.285 1.00 92.69 327 GLU A O 1
ATOM 2621 N N . LEU A 1 328 ? 19.174 6.593 -4.408 1.00 91.25 328 LEU A N 1
ATOM 2622 C CA . LEU A 1 328 ? 19.270 5.227 -4.909 1.00 91.25 328 LEU A CA 1
ATOM 2623 C C . LEU A 1 328 ? 20.501 4.508 -4.342 1.00 91.25 328 LEU A C 1
ATOM 2625 O O . LEU A 1 328 ? 20.442 3.300 -4.111 1.00 91.25 328 LEU A O 1
ATOM 2629 N N . ALA A 1 329 ? 21.604 5.221 -4.093 1.00 91.56 329 ALA A N 1
ATOM 2630 C CA . ALA A 1 329 ? 22.797 4.661 -3.466 1.00 91.56 329 ALA A CA 1
ATOM 2631 C C . ALA A 1 329 ? 22.525 4.206 -2.027 1.00 91.56 329 ALA A C 1
ATOM 2633 O O . ALA A 1 329 ? 22.891 3.080 -1.680 1.00 91.56 329 ALA A O 1
ATOM 2634 N N . LEU A 1 330 ? 21.812 5.021 -1.240 1.00 92.31 330 LEU A N 1
ATOM 2635 C CA . LEU A 1 330 ? 21.378 4.670 0.118 1.00 92.31 330 LEU A CA 1
ATOM 2636 C C . LEU A 1 330 ? 20.510 3.406 0.126 1.00 92.31 330 LEU A C 1
ATOM 2638 O O . LEU A 1 330 ? 20.772 2.467 0.879 1.00 92.31 330 LEU A O 1
ATOM 2642 N N . LEU A 1 331 ? 19.499 3.349 -0.747 1.00 93.75 331 LEU A N 1
ATOM 2643 C CA . LEU A 1 331 ? 18.621 2.180 -0.843 1.00 93.75 331 LEU A CA 1
ATOM 2644 C C . LEU A 1 331 ? 19.381 0.932 -1.304 1.00 93.75 331 LEU A C 1
ATOM 2646 O O . LEU A 1 331 ? 19.184 -0.154 -0.756 1.00 93.75 331 LEU A O 1
ATOM 2650 N N . ARG A 1 332 ? 20.280 1.074 -2.286 1.00 91.88 332 ARG A N 1
ATOM 2651 C CA . ARG A 1 332 ? 21.082 -0.034 -2.820 1.00 91.88 332 ARG A CA 1
ATOM 2652 C C . ARG A 1 332 ? 21.914 -0.707 -1.734 1.00 91.88 332 ARG A C 1
ATOM 2654 O O . ARG A 1 332 ? 21.978 -1.933 -1.724 1.00 91.88 332 ARG A O 1
ATOM 2661 N N . GLU A 1 333 ? 22.550 0.058 -0.851 1.00 90.62 333 GLU A N 1
ATOM 2662 C CA . GLU A 1 333 ? 23.371 -0.501 0.229 1.00 90.62 333 GLU A CA 1
ATOM 2663 C C . GLU A 1 333 ? 22.548 -1.414 1.151 1.00 90.62 333 GLU A C 1
ATOM 2665 O O . GLU A 1 333 ? 22.937 -2.558 1.402 1.00 90.62 333 GLU A O 1
ATOM 2670 N N . LEU A 1 334 ? 21.367 -0.952 1.577 1.00 92.62 334 LEU A N 1
ATOM 2671 C CA . LEU A 1 334 ? 20.447 -1.732 2.409 1.00 92.62 334 LEU A CA 1
ATOM 2672 C C . LEU A 1 334 ? 19.938 -2.985 1.690 1.00 92.62 334 LEU A C 1
ATOM 2674 O O . LEU A 1 334 ? 19.980 -4.083 2.250 1.00 92.62 334 LEU A O 1
ATOM 2678 N N . ILE A 1 335 ? 19.476 -2.827 0.446 1.00 92.44 335 ILE A N 1
ATOM 2679 C CA . ILE A 1 335 ? 18.879 -3.906 -0.350 1.00 92.44 335 ILE A CA 1
ATOM 2680 C C . ILE A 1 335 ? 19.913 -4.995 -0.635 1.00 92.44 335 ILE A C 1
ATOM 2682 O O . ILE A 1 335 ? 19.685 -6.163 -0.322 1.00 92.44 335 ILE A O 1
ATOM 2686 N N . VAL A 1 336 ? 21.068 -4.624 -1.194 1.00 91.88 336 VAL A N 1
ATOM 2687 C CA . VAL A 1 336 ? 22.134 -5.577 -1.533 1.00 91.88 336 VAL A CA 1
ATOM 2688 C C . VAL A 1 336 ? 22.691 -6.220 -0.266 1.00 91.88 336 VAL A C 1
ATOM 2690 O O . VAL A 1 336 ? 22.920 -7.427 -0.245 1.00 91.88 336 VAL A O 1
ATOM 2693 N N . GLY A 1 337 ? 22.850 -5.452 0.817 1.00 91.06 337 GLY A N 1
ATOM 2694 C CA . GLY A 1 337 ? 23.278 -5.979 2.109 1.00 91.06 337 GLY A CA 1
ATOM 2695 C C . GLY A 1 337 ? 22.329 -7.044 2.663 1.00 91.06 337 GLY A C 1
ATOM 2696 O O . GLY A 1 337 ? 22.790 -8.071 3.160 1.00 91.06 337 GLY A O 1
ATOM 2697 N N . TYR A 1 338 ? 21.015 -6.839 2.549 1.00 92.62 338 TYR A N 1
ATOM 2698 C CA . TYR A 1 338 ? 20.015 -7.816 2.980 1.00 92.62 338 TYR A CA 1
ATOM 2699 C C . TYR A 1 338 ? 19.975 -9.052 2.069 1.00 92.62 338 TYR A C 1
ATOM 2701 O O . TYR A 1 338 ? 20.002 -10.179 2.567 1.00 92.62 338 TYR A O 1
ATOM 2709 N N . ILE A 1 339 ? 19.974 -8.857 0.744 1.00 91.25 339 ILE A N 1
ATOM 2710 C CA . ILE A 1 339 ? 19.978 -9.949 -0.244 1.00 91.25 339 ILE A CA 1
ATOM 2711 C C . ILE A 1 339 ? 21.228 -10.816 -0.092 1.00 91.25 339 ILE A C 1
ATOM 2713 O O . ILE A 1 339 ? 21.117 -12.032 -0.083 1.00 91.25 339 ILE A O 1
ATOM 2717 N N . ASN A 1 340 ? 22.410 -10.236 0.100 1.00 89.44 340 ASN A N 1
ATOM 2718 C CA . ASN A 1 340 ? 23.6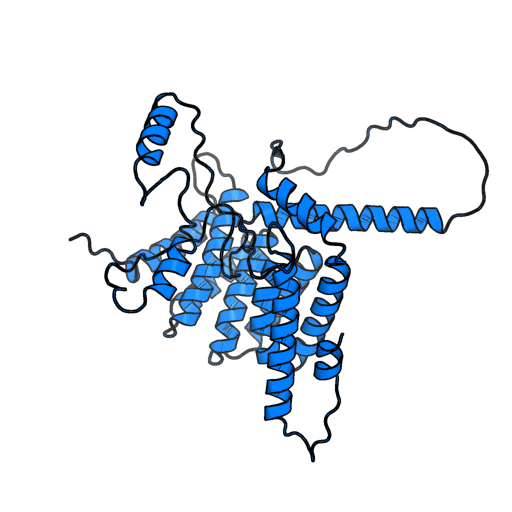29 -11.033 0.265 1.00 89.44 340 ASN A CA 1
ATOM 2719 C C . ASN A 1 340 ? 23.629 -11.868 1.555 1.00 89.44 340 ASN A C 1
ATOM 2721 O O . ASN A 1 340 ? 24.301 -12.892 1.618 1.00 89.44 340 ASN A O 1
ATOM 2725 N N . ARG A 1 341 ? 22.896 -11.440 2.593 1.00 88.06 341 ARG A N 1
ATOM 2726 C CA . ARG A 1 341 ? 22.798 -12.166 3.872 1.00 88.06 341 ARG A CA 1
ATOM 2727 C C . ARG A 1 341 ? 21.715 -13.241 3.883 1.00 88.06 341 ARG A C 1
ATOM 2729 O O . ARG A 1 341 ? 21.868 -14.233 4.588 1.00 88.06 341 ARG A O 1
ATOM 2736 N N . HIS A 1 342 ? 20.604 -13.013 3.185 1.00 85.25 342 HIS A N 1
ATOM 2737 C CA . HIS A 1 342 ? 19.390 -13.832 3.301 1.00 85.25 342 HIS A CA 1
ATOM 2738 C C . HIS A 1 342 ? 18.855 -14.364 1.970 1.00 85.25 342 HIS A C 1
ATOM 2740 O O . HIS A 1 342 ? 17.983 -15.231 1.962 1.00 85.25 342 HIS A O 1
ATOM 2746 N N . GLY A 1 343 ? 19.334 -13.833 0.849 1.00 72.88 343 GLY A N 1
ATOM 2747 C CA . GLY A 1 343 ? 19.017 -14.326 -0.479 1.00 72.88 343 GLY A CA 1
ATOM 2748 C C . GLY A 1 343 ? 19.589 -15.724 -0.668 1.00 72.88 343 GLY A C 1
ATOM 2749 O O . GLY A 1 343 ? 20.691 -16.032 -0.216 1.00 72.88 343 GLY A O 1
ATOM 2750 N N . ILE A 1 344 ? 18.824 -16.582 -1.336 1.00 63.19 344 ILE A N 1
ATOM 2751 C CA . ILE A 1 344 ? 19.291 -17.909 -1.729 1.00 63.19 344 ILE A CA 1
ATOM 2752 C C . ILE A 1 344 ? 20.323 -17.704 -2.838 1.00 63.19 344 ILE A C 1
ATOM 2754 O O . ILE A 1 344 ? 19.965 -17.515 -3.997 1.00 63.19 344 ILE A O 1
ATOM 2758 N N . ILE A 1 345 ? 21.602 -17.712 -2.468 1.00 53.62 345 ILE A N 1
ATOM 2759 C CA . ILE A 1 345 ? 22.734 -17.838 -3.392 1.00 53.62 345 ILE A CA 1
ATOM 2760 C C . ILE A 1 345 ? 23.169 -19.311 -3.381 1.00 53.62 345 ILE A C 1
ATOM 2762 O O . ILE A 1 345 ? 24.329 -19.626 -3.159 1.00 53.62 345 ILE A O 1
ATOM 2766 N N . ASP A 1 346 ? 22.226 -20.234 -3.569 1.00 41.56 346 ASP A N 1
ATOM 2767 C CA . ASP A 1 346 ? 22.560 -21.613 -3.929 1.00 41.56 346 ASP A CA 1
ATOM 2768 C C . ASP A 1 346 ? 22.330 -21.753 -5.430 1.00 41.56 346 ASP A C 1
ATOM 2770 O O . ASP A 1 346 ? 21.271 -22.163 -5.901 1.00 41.56 346 ASP A O 1
ATOM 2774 N N . VAL A 1 347 ? 23.350 -21.351 -6.188 1.00 43.03 347 VAL A N 1
ATOM 2775 C CA . VAL A 1 347 ? 23.566 -21.885 -7.530 1.00 43.03 347 VAL A CA 1
ATOM 2776 C C . VAL A 1 347 ? 24.239 -23.239 -7.318 1.00 43.03 347 VAL A C 1
ATOM 2778 O O . VAL A 1 347 ? 25.449 -23.305 -7.099 1.00 43.03 347 VAL A O 1
ATOM 2781 N N . ARG A 1 348 ? 23.444 -24.308 -7.309 1.00 34.03 348 ARG A N 1
ATOM 2782 C CA . ARG A 1 348 ? 23.935 -25.651 -7.618 1.00 34.03 348 ARG A CA 1
ATOM 2783 C C . ARG A 1 348 ? 23.484 -26.038 -9.009 1.00 34.03 348 ARG A C 1
ATOM 2785 O O . ARG A 1 348 ? 22.292 -25.803 -9.307 1.00 34.03 348 ARG A O 1
#